Protein AF-A0A351XAY0-F1 (afdb_monomer)

Solvent-accessible surface area (backbone atoms only — not comparable to full-atom values): 14855 Å² total; per-residue (Å²): 118,69,68,66,52,52,53,51,51,50,52,51,49,51,51,51,53,50,52,59,66,63,57,61,72,66,90,37,68,59,52,72,71,58,42,61,61,43,54,63,46,12,47,53,52,44,68,69,49,87,36,31,21,39,41,41,39,38,44,51,99,91,46,38,39,39,38,36,35,32,34,34,53,47,58,48,100,83,74,44,76,39,56,43,100,86,71,42,68,30,79,33,29,34,44,36,39,38,33,39,69,90,35,54,33,40,39,38,38,22,15,69,16,50,44,98,94,47,76,46,42,28,34,39,33,32,36,30,42,87,86,69,48,80,39,77,61,44,72,43,86,34,45,28,67,59,48,63,68,30,66,78,33,36,77,69,62,30,67,61,59,72,40,47,66,64,65,70,54,51,69,89,39,45,41,51,93,77,62,92,87,33,46,42,41,60,93,59,32,42,38,37,38,32,27,71,41,68,67,49,46,55,50,44,26,70,75,68,75,42,83,46,94,63,68,80,46,63,34,34,40,38,33,31,43,76,61,14,63,29,34,39,40,34,27,22,77,40,78,46,86,93,85,41,70,46,83,36,72,37,36,36,41,39,42,45,73,71,35,73,91,80,83,63,68,47,61,72,41,78,83,58,109

Mean predicted aligned error: 9.13 Å

pLDDT: mean 88.16, std 12.48, range [37.38, 98.44]

Secondary structure (DSSP, 8-state):
-HHHHHHHHHHHHHHHHHHHHHS---TTB--HHHHHHHHHHHHHHHHT-SSEEEEEEEE-SS-EEEEEEEEE--B-TTSPBPB-TTS-BTT-EEEEEEEETTTEEEEEEEEEEEETTEEEEEEEEEEE-TTS-EEEEEEEE--HHHHHHSHHHHHHH-HHHHHHHHHH--GGGEE-TTSS--EEEETTEEEEEEEE-HHHHHHHHHHHSS--TTTT-SEEEEEEETTEEEEEEEEEEEEETTTEEEEEEEEEEEEEES-PPPPPPPTTSGGG-

Structure (mmCIF, N/CA/C/O backbone):
data_AF-A0A351XAY0-F1
#
_entry.id   AF-A0A351XAY0-F1
#
loop_
_atom_site.group_PDB
_atom_site.id
_atom_site.type_symbol
_atom_site.label_atom_id
_atom_site.label_alt_id
_atom_site.label_comp_id
_atom_site.label_asym_id
_atom_site.label_entity_id
_atom_site.label_seq_id
_atom_site.pdbx_PDB_ins_code
_atom_site.Cartn_x
_atom_site.Cartn_y
_atom_site.Cartn_z
_atom_site.occupancy
_atom_site.B_iso_or_equiv
_atom_site.auth_seq_id
_atom_site.auth_comp_id
_atom_site.auth_asym_id
_atom_site.auth_atom_id
_atom_site.pdbx_PDB_model_num
ATOM 1 N N . MET A 1 1 ? -63.811 -29.701 28.491 1.00 51.88 1 MET A N 1
ATOM 2 C CA . MET A 1 1 ? -62.883 -28.593 28.832 1.00 51.88 1 MET A CA 1
ATOM 3 C C . MET A 1 1 ? -61.404 -28.879 28.546 1.00 51.88 1 MET A C 1
ATOM 5 O O . MET A 1 1 ? -60.768 -28.005 27.977 1.00 51.88 1 MET A O 1
ATOM 9 N N . LYS A 1 2 ? -60.843 -30.064 28.853 1.00 55.25 2 LYS A N 1
ATOM 10 C CA . LYS A 1 2 ? -59.400 -30.352 28.651 1.00 55.25 2 LYS A CA 1
ATOM 11 C C . LYS A 1 2 ? -58.909 -30.292 27.188 1.00 55.25 2 LYS A C 1
ATOM 13 O O . LYS A 1 2 ? -57.830 -29.770 26.943 1.00 55.25 2 LYS A O 1
ATOM 18 N N . LYS A 1 3 ? -59.709 -30.743 26.209 1.00 53.72 3 LYS A N 1
ATOM 19 C CA . LYS A 1 3 ? -59.327 -30.759 24.776 1.00 53.72 3 LYS A CA 1
ATOM 20 C C . LYS A 1 3 ? -59.084 -29.361 24.184 1.00 53.72 3 LYS A C 1
ATOM 22 O O . LYS A 1 3 ? -58.084 -29.156 23.511 1.00 53.72 3 LYS A O 1
ATOM 27 N N . ASN A 1 4 ? -59.942 -28.387 24.500 1.00 61.50 4 ASN A N 1
ATOM 28 C CA . ASN A 1 4 ? -59.791 -27.010 24.006 1.00 61.50 4 ASN A CA 1
ATOM 29 C C . ASN A 1 4 ? -58.599 -26.285 24.641 1.00 61.50 4 ASN A C 1
ATOM 31 O O . ASN A 1 4 ? -58.026 -25.402 24.012 1.00 61.50 4 ASN A O 1
ATOM 35 N N . LEU A 1 5 ? -58.215 -26.658 25.867 1.00 65.44 5 LEU A N 1
ATOM 36 C CA . LEU A 1 5 ? -57.035 -26.101 26.527 1.00 65.44 5 LEU A CA 1
ATOM 37 C C . LEU A 1 5 ? -55.742 -26.614 25.875 1.00 65.44 5 LEU A C 1
ATOM 39 O O . LEU A 1 5 ? -54.833 -25.835 25.625 1.00 65.44 5 LEU A O 1
ATOM 43 N N . ILE A 1 6 ? -55.704 -27.908 25.538 1.00 73.19 6 ILE A N 1
ATOM 44 C CA . ILE A 1 6 ? -54.565 -28.549 24.863 1.00 73.19 6 ILE A CA 1
ATOM 45 C C . ILE A 1 6 ? -54.370 -27.971 23.456 1.00 73.19 6 ILE A C 1
ATOM 47 O O . ILE A 1 6 ? -53.252 -27.633 23.090 1.00 73.19 6 ILE A O 1
ATOM 51 N N . ILE A 1 7 ? -55.452 -27.777 22.693 1.00 72.38 7 ILE A N 1
ATOM 52 C CA . ILE A 1 7 ? -55.381 -27.174 21.351 1.00 72.38 7 ILE A CA 1
ATOM 53 C C . ILE A 1 7 ? -54.853 -25.734 21.423 1.00 72.38 7 ILE A C 1
ATOM 55 O O . ILE A 1 7 ? -53.991 -25.360 20.634 1.00 72.38 7 ILE A O 1
ATOM 59 N N . LYS A 1 8 ? -55.304 -24.939 22.403 1.00 73.12 8 LYS A N 1
ATOM 60 C CA . LYS A 1 8 ? -54.791 -23.576 22.612 1.00 73.12 8 LYS A CA 1
ATOM 61 C C . LYS A 1 8 ? -53.312 -23.561 23.002 1.00 73.12 8 LYS A C 1
ATOM 63 O O . LYS A 1 8 ? -52.586 -22.696 22.528 1.00 73.12 8 LYS A O 1
ATOM 68 N N . LEU A 1 9 ? -52.867 -24.519 23.819 1.00 72.94 9 LEU A N 1
ATOM 69 C CA . LEU A 1 9 ? -51.465 -24.641 24.219 1.00 72.94 9 LEU A CA 1
ATOM 70 C C . LEU A 1 9 ? -50.568 -25.022 23.031 1.00 72.94 9 LEU A C 1
ATOM 72 O O . LEU A 1 9 ? -49.497 -24.452 22.876 1.00 72.94 9 LEU A O 1
ATOM 76 N N . ILE A 1 10 ? -51.031 -25.933 22.167 1.00 76.44 10 ILE A N 1
ATOM 77 C CA . ILE A 1 10 ? -50.315 -26.341 20.949 1.00 76.44 10 ILE A CA 1
ATOM 78 C C . ILE A 1 10 ? -50.252 -25.185 19.947 1.00 76.44 10 ILE A C 1
ATOM 80 O O . ILE A 1 10 ? -49.183 -24.912 19.416 1.00 76.44 10 ILE A O 1
ATOM 84 N N . CYS A 1 11 ? -51.352 -24.455 19.735 1.00 72.88 11 CYS A N 1
ATOM 85 C CA . CYS A 1 11 ? -51.347 -23.258 18.891 1.00 72.88 11 CYS A CA 1
ATOM 86 C C . CYS A 1 11 ? -50.383 -22.189 19.418 1.00 72.88 11 CYS A C 1
ATOM 88 O O . CYS A 1 11 ? -49.648 -21.606 18.630 1.00 72.88 11 CYS A O 1
ATOM 90 N N . LEU A 1 12 ? -50.342 -21.963 20.736 1.00 76.31 12 LEU A N 1
ATOM 91 C CA . LEU A 1 12 ? -49.409 -21.017 21.345 1.00 76.31 12 LEU A CA 1
ATOM 92 C C . LEU A 1 12 ? -47.952 -21.469 21.164 1.00 76.31 12 LEU A C 1
ATOM 94 O O . LEU A 1 12 ? -47.107 -20.652 20.816 1.00 76.31 12 LEU A O 1
ATOM 98 N N . LEU A 1 13 ? -47.670 -22.767 21.330 1.00 75.62 13 LEU A N 1
ATOM 99 C CA . LEU A 1 13 ? -46.338 -23.334 21.111 1.00 75.62 13 LEU A CA 1
ATOM 100 C C . LEU A 1 13 ? -45.911 -23.209 19.642 1.00 75.62 13 LEU A C 1
ATOM 102 O O . LEU A 1 13 ? -44.791 -22.801 19.370 1.00 75.62 13 LEU A O 1
ATOM 106 N N . CYS A 1 14 ? -46.816 -23.481 18.696 1.00 71.25 14 CYS A N 1
ATOM 107 C CA . CYS A 1 14 ? -46.566 -23.283 17.270 1.00 71.25 14 CYS A CA 1
ATOM 108 C C . CYS A 1 14 ? -46.321 -21.809 16.937 1.00 71.25 14 CYS A C 1
ATOM 110 O O . CYS A 1 14 ? -45.389 -21.530 16.195 1.00 71.25 14 CYS A O 1
ATOM 112 N N . CYS A 1 15 ? -47.084 -20.876 17.518 1.00 66.00 15 CYS A N 1
ATOM 113 C CA . CYS A 1 15 ? -46.859 -19.441 17.340 1.00 66.00 15 CYS A CA 1
ATOM 114 C C . CYS A 1 15 ? -45.491 -19.005 17.887 1.00 66.00 15 CYS A C 1
ATOM 116 O O . CYS A 1 15 ? -44.771 -18.282 17.204 1.00 66.00 15 CYS A O 1
ATOM 118 N N . VAL A 1 16 ? -45.091 -19.485 19.069 1.00 65.00 16 VAL A N 1
ATOM 119 C CA . VAL A 1 16 ? -43.767 -19.206 19.649 1.00 65.00 16 VAL A CA 1
ATOM 120 C C . VAL A 1 16 ? -42.653 -19.830 18.806 1.00 65.00 16 VAL A C 1
ATOM 122 O O . VAL A 1 16 ? -41.674 -19.152 18.520 1.00 65.00 16 VAL A O 1
ATOM 125 N N . CYS A 1 17 ? -42.814 -21.064 18.319 1.00 59.59 17 CYS A N 1
ATOM 126 C CA . CYS A 1 17 ? -41.858 -21.690 17.405 1.00 59.59 17 CYS A CA 1
ATOM 127 C C . CYS A 1 17 ? -41.762 -20.948 16.064 1.00 59.59 17 CYS A C 1
ATOM 129 O O . CYS A 1 17 ? -40.660 -20.813 15.548 1.00 59.59 17 CYS A O 1
ATOM 131 N N . THR A 1 18 ? -42.868 -20.412 15.530 1.00 58.12 18 THR A N 1
ATOM 132 C CA . THR A 1 18 ? -42.834 -19.585 14.314 1.00 58.12 18 THR A CA 1
ATOM 133 C C . THR A 1 18 ? -42.210 -18.213 14.545 1.00 58.12 18 THR A C 1
ATOM 135 O O . THR A 1 18 ? -41.520 -17.715 13.667 1.00 58.12 18 THR A O 1
ATOM 138 N N . VAL A 1 19 ? -42.397 -17.602 15.720 1.00 59.44 19 VAL A N 1
ATOM 139 C CA . VAL A 1 19 ? -41.742 -16.331 16.077 1.00 59.44 19 VAL A CA 1
ATOM 140 C C . VAL A 1 19 ? -40.248 -16.549 16.330 1.00 59.44 19 VAL A C 1
ATOM 142 O O . VAL A 1 19 ? -39.442 -15.737 15.897 1.00 59.44 19 VAL A O 1
ATOM 145 N N . LEU A 1 20 ? -39.857 -17.679 16.927 1.00 53.78 20 LEU A N 1
ATOM 146 C CA . LEU A 1 20 ? -38.453 -18.077 17.081 1.00 53.78 20 LEU A CA 1
ATOM 147 C C . LEU A 1 20 ? -37.801 -18.483 15.749 1.00 53.78 20 LEU A C 1
ATOM 149 O O . LEU A 1 20 ? -36.601 -18.297 15.597 1.00 53.78 20 LEU A O 1
ATOM 153 N N . SER A 1 21 ? -38.563 -18.987 14.770 1.00 50.97 21 SER A N 1
ATOM 154 C CA . SER A 1 21 ? -38.056 -19.250 13.412 1.00 50.97 21 SER A CA 1
ATOM 155 C C . SER A 1 21 ? -38.081 -18.021 12.493 1.00 50.97 21 SER A C 1
ATOM 157 O O . SER A 1 21 ? -37.449 -18.040 11.443 1.00 50.97 21 SER A O 1
ATOM 159 N N . LEU A 1 22 ? -38.838 -16.976 12.855 1.00 46.25 22 LEU A N 1
ATOM 160 C CA . LEU A 1 22 ? -38.894 -15.678 12.163 1.00 46.25 22 LEU A CA 1
ATOM 161 C C . LEU A 1 22 ? -38.015 -14.609 12.827 1.00 46.25 22 LEU A C 1
ATOM 163 O O . LEU A 1 22 ? -37.779 -13.565 12.224 1.00 46.25 22 LEU A O 1
ATOM 167 N N . GLY A 1 23 ? -37.455 -14.888 14.008 1.00 41.31 23 GLY A N 1
ATOM 168 C CA . GLY A 1 23 ? -36.202 -14.300 14.475 1.00 41.31 23 GLY A CA 1
ATOM 169 C C . GLY A 1 23 ? -35.061 -14.851 13.632 1.00 41.31 23 GLY A C 1
ATOM 170 O O . GLY A 1 23 ? -34.232 -15.610 14.124 1.00 41.31 23 GLY A O 1
ATOM 171 N N . GLY A 1 24 ? -35.096 -14.549 12.333 1.00 37.38 24 GLY A N 1
ATOM 172 C CA . GLY A 1 24 ? -34.067 -14.931 11.390 1.00 37.38 24 GLY A CA 1
ATOM 173 C C . GLY A 1 24 ? -32.726 -14.535 11.975 1.00 37.38 24 GLY A C 1
ATOM 174 O O . GLY A 1 24 ? -32.487 -13.359 12.250 1.00 37.38 24 GLY A O 1
ATOM 175 N N . CYS A 1 25 ? -31.891 -15.548 12.202 1.00 42.84 25 CYS A N 1
ATOM 176 C CA . CYS A 1 25 ? -30.466 -15.403 12.401 1.00 42.84 25 CYS A CA 1
ATOM 177 C C . CYS A 1 25 ? -29.986 -14.275 11.494 1.00 42.84 25 CYS A C 1
ATOM 179 O O . CYS A 1 25 ? -30.224 -14.324 10.284 1.00 42.84 25 CYS A O 1
ATOM 181 N N . SER A 1 26 ? -29.370 -13.252 12.081 1.00 44.03 26 SER A N 1
ATOM 182 C CA . SER A 1 26 ? -28.649 -12.258 11.308 1.00 44.03 26 SER A CA 1
ATOM 183 C C . SER A 1 26 ? -27.630 -13.011 10.452 1.00 44.03 26 SER A C 1
ATOM 185 O O . SER A 1 26 ? -26.575 -13.415 10.921 1.00 44.03 26 SER A O 1
ATOM 187 N N . LEU A 1 27 ? -27.966 -13.249 9.184 1.00 46.72 27 LEU A N 1
ATOM 188 C CA . LEU A 1 27 ? -27.075 -13.853 8.191 1.00 46.72 27 LEU A CA 1
ATOM 189 C C . LEU A 1 27 ? -25.867 -12.945 7.893 1.00 46.72 27 LEU A C 1
ATOM 191 O O . LEU A 1 27 ? -24.980 -13.342 7.144 1.00 46.72 27 LEU A O 1
ATOM 195 N N . ASN A 1 28 ? -25.834 -11.753 8.501 1.00 54.00 28 ASN A N 1
ATOM 196 C CA . ASN A 1 28 ? -24.820 -10.725 8.323 1.00 54.00 28 ASN A CA 1
ATOM 197 C C . ASN A 1 28 ? -24.024 -10.417 9.605 1.00 54.00 28 ASN A C 1
ATOM 199 O O . ASN A 1 28 ? -23.076 -9.640 9.518 1.00 54.00 28 ASN A O 1
ATOM 203 N N . SER A 1 29 ? -24.377 -10.980 10.773 1.00 63.78 29 SER A N 1
ATOM 204 C CA . SER A 1 29 ? -23.606 -10.757 12.003 1.00 63.78 29 SER A CA 1
ATOM 205 C C . SER A 1 29 ? -22.346 -11.608 11.960 1.00 63.78 29 SER A C 1
ATOM 207 O O . SER A 1 29 ? -22.425 -12.835 12.021 1.00 63.78 29 SER A O 1
ATOM 209 N N . TYR A 1 30 ? -21.201 -10.950 11.843 1.00 78.44 30 TYR A N 1
ATOM 210 C CA . TYR A 1 30 ? -19.891 -11.563 12.009 1.00 78.44 30 TYR A CA 1
ATOM 211 C C . TYR A 1 30 ? -19.445 -11.356 13.458 1.00 78.44 30 TYR A C 1
ATOM 213 O O . TYR A 1 30 ? -19.745 -10.321 14.055 1.00 78.44 30 TYR A O 1
ATOM 221 N N . SER A 1 31 ? -18.808 -12.360 14.052 1.00 87.44 31 SER A N 1
ATOM 222 C CA . SER A 1 31 ? -18.393 -12.323 15.457 1.00 87.44 31 SER A CA 1
ATOM 223 C C . SER A 1 31 ? -16.934 -11.889 15.634 1.00 87.44 31 SER A C 1
ATOM 225 O O . SER A 1 31 ? -16.095 -12.071 14.750 1.00 87.44 31 SER A O 1
ATOM 227 N N . ILE A 1 32 ? -16.604 -11.381 16.826 1.00 89.69 32 ILE A N 1
ATOM 228 C CA . ILE A 1 32 ? -15.222 -11.039 17.203 1.00 89.69 32 ILE A CA 1
ATOM 229 C C . ILE A 1 32 ? -14.313 -12.281 17.163 1.00 89.69 32 ILE A C 1
ATOM 231 O O . ILE A 1 32 ? -13.167 -12.184 16.733 1.00 89.69 32 ILE A O 1
ATOM 235 N N . ASP A 1 33 ? -14.811 -13.462 17.539 1.00 90.69 33 ASP A N 1
ATOM 236 C CA . ASP A 1 33 ? -14.030 -14.709 17.496 1.00 90.69 33 ASP A CA 1
ATOM 237 C C . ASP A 1 33 ? -13.701 -15.148 16.058 1.00 90.69 33 ASP A C 1
ATOM 239 O O . ASP A 1 33 ? -12.590 -15.609 15.770 1.00 90.69 33 ASP A O 1
ATOM 243 N N . GLU A 1 34 ? -14.637 -14.964 15.122 1.00 92.06 34 GLU A N 1
ATOM 244 C CA . GLU A 1 34 ? -14.359 -15.171 13.699 1.00 92.06 34 GLU A CA 1
ATOM 245 C C . GLU A 1 34 ? -13.346 -14.142 13.178 1.00 92.06 34 GLU A C 1
ATOM 247 O O . GLU A 1 34 ? -12.462 -14.496 12.392 1.00 92.06 34 GLU A O 1
ATOM 252 N N . LEU A 1 35 ? -13.415 -12.887 13.638 1.00 93.62 35 LEU A N 1
ATOM 253 C CA . LEU A 1 35 ? -12.432 -11.860 13.292 1.00 93.62 35 LEU A CA 1
ATOM 254 C C . LEU A 1 35 ? -11.038 -12.198 13.830 1.00 93.62 35 LEU A C 1
ATOM 256 O O . LEU A 1 35 ? -10.080 -12.105 13.072 1.00 93.62 35 LEU A O 1
ATOM 260 N N . LYS A 1 36 ? -10.911 -12.690 15.069 1.00 95.69 36 LYS A N 1
ATOM 261 C CA . LYS A 1 36 ? -9.635 -13.169 15.643 1.00 95.69 36 LYS A CA 1
ATOM 262 C C . LYS A 1 36 ? -8.962 -14.238 14.787 1.00 95.69 36 LYS A C 1
ATOM 264 O O . LYS A 1 36 ? -7.739 -14.302 14.722 1.00 95.69 36 LYS A O 1
ATOM 269 N N . THR A 1 37 ? -9.758 -15.069 14.118 1.00 95.06 37 THR A N 1
ATOM 270 C CA . THR A 1 37 ? -9.248 -16.107 13.215 1.00 95.06 37 THR A CA 1
ATOM 271 C C . THR A 1 37 ? -8.914 -15.559 11.826 1.00 95.06 37 THR A C 1
ATOM 273 O O . THR A 1 37 ? -7.936 -15.992 11.216 1.00 95.06 37 THR A O 1
ATOM 276 N N . LEU A 1 38 ? -9.738 -14.648 11.301 1.00 95.81 38 LEU A N 1
ATOM 277 C CA . LEU A 1 38 ? -9.578 -14.086 9.959 1.00 95.81 38 LEU A CA 1
ATOM 278 C C . LEU A 1 38 ? -8.454 -13.054 9.889 1.00 95.81 38 LEU A C 1
ATOM 280 O O . LEU A 1 38 ? -7.699 -13.075 8.929 1.00 95.81 38 LEU A O 1
ATOM 284 N N . TYR A 1 39 ? -8.342 -12.177 10.883 1.00 97.38 39 TYR A N 1
ATOM 285 C CA . TYR A 1 39 ? -7.440 -11.028 10.881 1.00 97.38 39 TYR A CA 1
ATOM 286 C C . TYR A 1 39 ? -5.987 -11.396 10.539 1.00 97.38 39 TYR A C 1
ATOM 288 O O . TYR A 1 39 ? -5.510 -10.931 9.507 1.00 97.38 39 TYR A O 1
ATOM 296 N N . PRO A 1 40 ? -5.296 -12.287 11.281 1.00 97.75 40 PRO A N 1
ATOM 297 C CA . PRO A 1 40 ? -3.915 -12.648 10.947 1.00 97.75 40 PRO A CA 1
ATOM 298 C C . PRO A 1 40 ? -3.799 -13.314 9.569 1.00 97.75 40 PRO A C 1
ATOM 300 O O . PRO A 1 40 ? -2.872 -13.027 8.818 1.00 97.75 40 PRO A O 1
ATOM 303 N N . LYS A 1 41 ? -4.776 -14.151 9.193 1.00 97.44 41 LYS A N 1
ATOM 304 C CA . LYS A 1 41 ? -4.801 -14.805 7.875 1.00 97.44 41 LYS A CA 1
ATOM 305 C C . LYS A 1 41 ? -4.992 -13.810 6.739 1.00 97.44 41 LYS A C 1
ATOM 307 O O . LYS A 1 41 ? -4.467 -14.030 5.658 1.00 97.44 41 LYS A O 1
ATOM 312 N N . ALA A 1 42 ? -5.753 -12.741 6.964 1.00 97.69 42 ALA A N 1
ATOM 313 C CA . ALA A 1 42 ? -5.974 -11.711 5.965 1.00 97.69 42 ALA A CA 1
ATOM 314 C C . ALA A 1 42 ? -4.663 -11.000 5.622 1.00 97.69 42 ALA A C 1
ATOM 316 O O . ALA A 1 42 ? -4.377 -10.829 4.441 1.00 97.69 42 ALA A O 1
ATOM 317 N N . PHE A 1 43 ? -3.842 -10.670 6.625 1.00 98.06 43 PHE A N 1
ATOM 318 C CA . PHE A 1 43 ? -2.509 -10.106 6.402 1.00 98.06 43 PHE A CA 1
ATOM 319 C C . PHE A 1 43 ? -1.549 -11.122 5.783 1.00 98.06 43 PHE A C 1
ATOM 321 O O . PHE A 1 43 ? -0.917 -10.801 4.784 1.00 98.06 43 PHE A O 1
ATOM 328 N N . GLU A 1 44 ? -1.512 -12.364 6.273 1.00 97.75 44 GLU A N 1
ATOM 329 C CA . GLU A 1 44 ? -0.705 -13.435 5.665 1.00 97.75 44 GLU A CA 1
ATOM 330 C C . GLU A 1 44 ? -1.033 -13.610 4.171 1.00 97.75 44 GLU A C 1
ATOM 332 O O 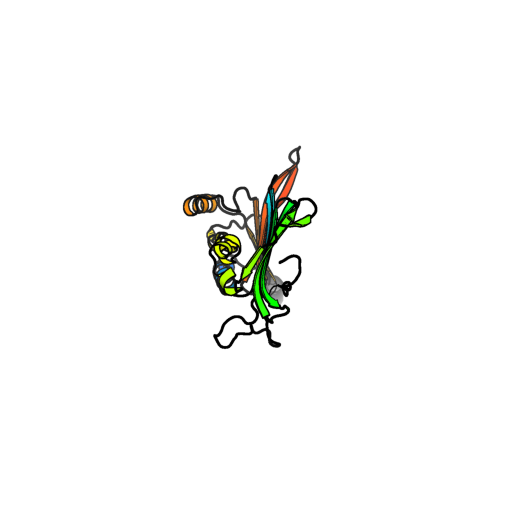. GLU A 1 44 ? -0.147 -13.586 3.317 1.00 97.75 44 GLU A O 1
ATOM 337 N N . ASN A 1 45 ? -2.319 -13.724 3.830 1.00 97.12 45 ASN A N 1
ATOM 338 C CA . ASN A 1 45 ? -2.767 -13.859 2.447 1.00 97.12 45 ASN A CA 1
ATOM 339 C C . ASN A 1 45 ? -2.429 -12.624 1.611 1.00 97.12 45 ASN A C 1
ATOM 341 O O . ASN A 1 45 ? -2.083 -12.774 0.446 1.00 97.12 45 ASN A O 1
ATOM 345 N N . SER A 1 46 ? -2.536 -11.419 2.176 1.00 97.44 46 SER A N 1
ATOM 346 C CA . SER A 1 46 ? -2.151 -10.175 1.507 1.00 97.44 46 SER A CA 1
ATOM 347 C C . SER A 1 46 ? -0.659 -10.112 1.200 1.00 97.44 46 SER A C 1
ATOM 349 O O . SER A 1 46 ? -0.291 -9.707 0.102 1.00 97.44 46 SER A O 1
ATOM 351 N N . LEU A 1 47 ? 0.188 -10.500 2.154 1.00 96.31 47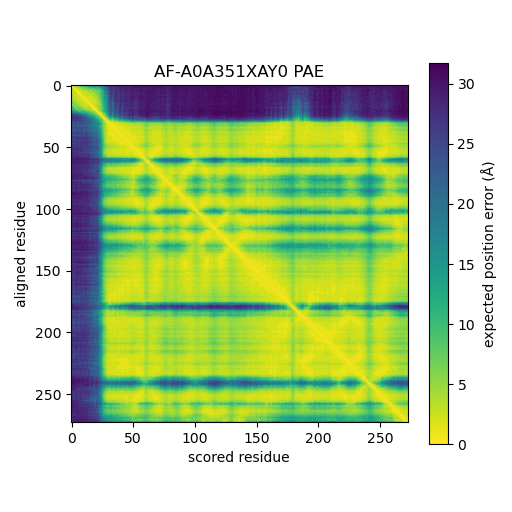 LEU A N 1
ATOM 352 C CA . LEU A 1 47 ? 1.647 -10.432 2.038 1.00 96.31 47 LEU A CA 1
ATOM 353 C C . LEU A 1 47 ? 2.226 -11.534 1.140 1.00 96.31 47 LEU A C 1
ATOM 355 O O . LEU A 1 47 ? 3.314 -11.370 0.595 1.00 96.31 47 LEU A O 1
ATOM 359 N N . ASN A 1 48 ? 1.483 -12.623 0.933 1.00 94.50 48 ASN A N 1
ATOM 360 C CA . ASN A 1 48 ? 1.829 -13.672 -0.027 1.00 94.50 48 ASN A CA 1
ATOM 361 C C . ASN A 1 48 ? 1.565 -13.278 -1.495 1.00 94.50 48 ASN A C 1
ATOM 363 O O . ASN A 1 48 ? 1.962 -14.014 -2.399 1.00 94.50 48 ASN A O 1
ATOM 367 N N . GLU A 1 49 ? 0.894 -12.152 -1.759 1.00 92.25 49 GLU A N 1
ATOM 368 C CA . GLU A 1 49 ? 0.622 -11.695 -3.124 1.00 92.25 49 GLU A CA 1
ATOM 369 C C . GLU A 1 49 ? 1.808 -10.923 -3.710 1.00 92.25 49 GLU A C 1
ATOM 371 O O . GLU A 1 49 ? 2.222 -9.881 -3.203 1.00 92.25 49 GLU A O 1
ATOM 376 N N . GLU A 1 50 ? 2.315 -11.397 -4.847 1.00 90.56 50 GLU A N 1
ATOM 377 C CA . GLU A 1 50 ? 3.407 -10.736 -5.571 1.00 90.56 50 GLU A CA 1
ATOM 378 C C . GLU A 1 50 ? 2.930 -9.518 -6.384 1.00 90.56 50 GLU A C 1
ATOM 380 O O . GLU A 1 50 ? 3.726 -8.628 -6.684 1.00 90.56 50 GLU A O 1
ATOM 385 N N . LEU A 1 51 ? 1.641 -9.478 -6.752 1.00 94.00 51 LEU A N 1
ATOM 386 C CA . LEU A 1 51 ? 1.039 -8.427 -7.576 1.00 94.00 51 LEU A CA 1
ATOM 387 C C . LEU A 1 51 ? 0.007 -7.638 -6.779 1.00 94.00 51 LEU A C 1
ATOM 389 O O . LEU A 1 51 ? -1.042 -8.158 -6.391 1.00 94.00 51 LEU A O 1
ATOM 393 N N . TYR A 1 52 ? 0.262 -6.350 -6.603 1.00 95.50 52 TYR A N 1
ATOM 394 C CA . TYR A 1 52 ? -0.599 -5.480 -5.820 1.00 95.50 52 TYR A CA 1
ATOM 395 C C . TYR A 1 52 ? -0.595 -4.060 -6.357 1.00 95.50 52 TYR A C 1
ATOM 397 O O . TYR A 1 52 ? 0.377 -3.581 -6.933 1.00 95.50 52 TYR A O 1
ATOM 405 N N . TYR A 1 53 ? -1.688 -3.365 -6.099 1.00 97.19 53 TYR A N 1
ATOM 406 C CA . TYR A 1 53 ? -1.759 -1.921 -6.126 1.00 97.19 53 TYR A CA 1
ATOM 407 C C . TYR A 1 53 ? -2.221 -1.453 -4.760 1.00 97.19 53 TYR A C 1
ATOM 409 O O . TYR A 1 53 ? -3.236 -1.939 -4.263 1.00 97.19 53 TYR A O 1
ATOM 417 N N . TRP A 1 54 ? -1.523 -0.486 -4.181 1.00 97.94 54 TRP A N 1
ATOM 418 C CA . TRP A 1 54 ? -2.016 0.218 -3.011 1.00 97.94 54 TRP A CA 1
ATOM 419 C C . TRP A 1 54 ? -2.019 1.721 -3.236 1.00 97.94 54 TRP A C 1
ATOM 421 O O . TRP A 1 54 ? -1.276 2.269 -4.056 1.00 97.94 54 TRP A O 1
ATOM 431 N N . LYS A 1 55 ? -2.890 2.382 -2.482 1.00 97.56 55 LYS A N 1
ATOM 432 C CA . LYS A 1 55 ? -3.033 3.826 -2.462 1.00 97.56 55 LYS A CA 1
ATOM 433 C C . LYS A 1 55 ? -3.214 4.310 -1.039 1.00 97.56 55 LYS A C 1
ATOM 435 O O . LYS A 1 55 ? -4.161 3.912 -0.368 1.00 97.56 55 LYS A O 1
ATOM 440 N N . GLU A 1 56 ? -2.337 5.206 -0.625 1.00 97.50 56 GLU A N 1
ATOM 441 C CA . GLU A 1 56 ? -2.364 5.860 0.669 1.00 97.50 56 GLU A CA 1
ATOM 442 C C . GLU A 1 56 ? -2.745 7.335 0.511 1.00 97.50 56 GLU A C 1
ATOM 444 O O . GLU A 1 56 ? -2.296 8.030 -0.403 1.00 97.50 56 GLU A O 1
ATOM 449 N N . THR A 1 57 ? -3.585 7.822 1.415 1.00 96.31 57 THR A N 1
ATOM 450 C CA . THR A 1 57 ? -3.918 9.235 1.574 1.00 96.31 57 THR A CA 1
ATOM 451 C C . THR A 1 57 ? -3.743 9.621 3.035 1.00 96.31 57 THR A C 1
ATOM 453 O O . THR A 1 57 ? -4.361 9.017 3.910 1.00 96.31 57 THR A O 1
ATOM 456 N N . VAL A 1 58 ? -2.940 10.648 3.299 1.00 94.25 58 VAL A N 1
ATOM 457 C CA . VAL A 1 58 ? -2.765 11.230 4.634 1.00 94.25 58 VAL A CA 1
ATOM 458 C C . VAL A 1 58 ? -3.309 12.649 4.611 1.00 94.25 58 VAL A C 1
ATOM 460 O O . VAL A 1 58 ? -2.923 13.445 3.760 1.00 94.25 58 VAL A O 1
ATOM 463 N N . ASN A 1 59 ? -4.195 12.969 5.551 1.00 87.38 59 ASN A N 1
ATOM 464 C CA . ASN A 1 59 ? -4.859 14.264 5.677 1.00 87.38 59 ASN A CA 1
ATOM 465 C C . ASN A 1 59 ? -4.616 14.852 7.077 1.00 87.38 59 ASN A C 1
ATOM 467 O O . ASN A 1 59 ? -5.529 14.956 7.902 1.00 87.38 59 ASN A O 1
ATOM 471 N N . ALA A 1 60 ? -3.377 15.255 7.351 1.00 74.94 60 ALA A N 1
ATOM 472 C CA . ALA A 1 60 ? -3.039 16.028 8.541 1.00 74.94 60 ALA A CA 1
ATOM 473 C C . ALA A 1 60 ? -3.327 17.527 8.320 1.00 74.94 60 ALA A C 1
ATOM 475 O O . ALA A 1 60 ? -3.512 17.994 7.197 1.00 74.94 60 ALA A O 1
ATOM 476 N N . SER A 1 61 ? -3.430 18.298 9.405 1.00 65.88 61 SER A N 1
ATOM 477 C CA . SER A 1 61 ? -3.875 19.703 9.366 1.00 65.88 61 SER A CA 1
ATOM 478 C C . SER A 1 61 ? -3.013 20.618 8.484 1.00 65.88 61 SER A C 1
ATOM 480 O O . SER A 1 61 ? -3.539 21.535 7.862 1.00 65.88 61 SER A O 1
ATOM 482 N N . ASP A 1 62 ? -1.710 20.366 8.414 1.00 71.88 62 ASP A N 1
ATOM 483 C CA . ASP A 1 62 ? -0.700 21.133 7.676 1.00 71.88 62 ASP A CA 1
ATOM 484 C C . ASP A 1 62 ? 0.021 20.304 6.596 1.00 71.88 62 ASP A C 1
ATOM 486 O O . ASP A 1 62 ? 0.882 20.816 5.874 1.00 71.88 62 ASP A O 1
ATOM 490 N N . TYR A 1 63 ? -0.345 19.028 6.466 1.00 76.88 63 TYR A N 1
ATOM 491 C CA . TYR A 1 63 ? 0.302 18.076 5.579 1.00 76.88 63 TYR A CA 1
ATOM 492 C C . TYR A 1 63 ? -0.724 17.136 4.953 1.00 76.88 63 TYR A C 1
ATOM 494 O O . TYR A 1 63 ? -1.402 16.367 5.633 1.00 76.88 63 TYR A O 1
ATOM 502 N N . THR A 1 64 ? -0.799 17.183 3.629 1.00 85.88 64 THR A N 1
ATOM 503 C CA . THR A 1 64 ? -1.536 16.212 2.826 1.00 85.88 64 THR A CA 1
ATOM 504 C C . THR A 1 64 ? -0.554 15.451 1.962 1.00 85.88 64 THR A C 1
ATOM 506 O O . THR A 1 64 ? 0.300 16.059 1.309 1.00 85.88 64 THR A O 1
ATOM 509 N N . SER A 1 65 ? -0.659 14.131 1.953 1.00 91.06 65 SER A N 1
ATOM 510 C CA . SER A 1 65 ? 0.103 13.309 1.027 1.00 91.06 65 SER A CA 1
ATOM 511 C C . SER A 1 65 ? -0.773 12.277 0.356 1.00 91.06 65 SER A C 1
ATOM 513 O O . SER A 1 65 ? -1.788 11.821 0.887 1.00 91.06 65 SER A O 1
ATOM 515 N N . TRP A 1 66 ? -0.359 11.941 -0.852 1.00 92.25 66 TRP A N 1
ATOM 516 C CA . TRP A 1 66 ? -0.983 10.953 -1.693 1.00 92.25 66 TRP A CA 1
ATOM 517 C C . TRP A 1 66 ? 0.105 10.079 -2.281 1.00 92.25 66 TRP A C 1
ATOM 519 O O . TRP A 1 66 ? 1.007 10.581 -2.946 1.00 92.25 66 TRP A O 1
ATOM 529 N N . ARG A 1 67 ? 0.037 8.775 -2.038 1.00 95.44 67 ARG A N 1
ATOM 530 C CA . ARG A 1 67 ? 1.032 7.834 -2.548 1.00 95.44 67 ARG A CA 1
ATOM 531 C C . ARG A 1 67 ? 0.343 6.642 -3.173 1.00 95.44 67 ARG A C 1
ATOM 533 O O . ARG A 1 67 ? -0.649 6.149 -2.643 1.00 95.44 67 ARG A O 1
ATOM 540 N N . THR A 1 68 ? 0.864 6.170 -4.292 1.00 96.62 68 THR A N 1
ATOM 541 C CA . THR A 1 68 ? 0.416 4.933 -4.924 1.00 96.62 68 THR A CA 1
ATOM 542 C C . THR A 1 68 ? 1.609 4.108 -5.340 1.00 96.62 68 THR A C 1
ATOM 544 O O . THR A 1 68 ? 2.577 4.659 -5.865 1.00 96.62 68 THR A O 1
ATOM 547 N N . CYS A 1 69 ? 1.499 2.794 -5.205 1.00 97.56 69 CYS A N 1
ATOM 548 C CA . CYS A 1 69 ? 2.417 1.864 -5.837 1.00 97.56 69 CYS A CA 1
ATOM 549 C C . CYS A 1 69 ? 1.635 0.749 -6.513 1.00 97.56 69 CYS A C 1
ATOM 551 O O . CYS A 1 69 ? 0.637 0.267 -5.981 1.00 97.56 69 CYS A O 1
ATOM 553 N N . ASN A 1 70 ? 2.109 0.344 -7.681 1.00 97.44 70 ASN A N 1
ATOM 554 C CA . ASN A 1 70 ? 1.586 -0.751 -8.466 1.00 97.44 70 ASN A CA 1
ATOM 555 C C . ASN A 1 70 ? 2.727 -1.691 -8.846 1.00 97.44 70 ASN A C 1
ATOM 557 O O . ASN A 1 70 ? 3.655 -1.268 -9.533 1.00 97.44 70 ASN A O 1
ATOM 561 N N . VAL A 1 71 ? 2.631 -2.952 -8.447 1.00 96.44 71 VAL A N 1
ATOM 562 C CA . VAL A 1 71 ? 3.458 -4.049 -8.944 1.00 96.44 71 VAL A CA 1
ATOM 563 C C . VAL A 1 71 ? 2.592 -4.896 -9.862 1.00 96.44 71 VAL A C 1
ATOM 565 O O . VAL A 1 71 ? 1.635 -5.544 -9.437 1.00 96.44 71 VAL A O 1
ATOM 568 N N . PHE A 1 72 ? 2.931 -4.862 -11.142 1.00 94.75 72 PHE A N 1
ATOM 569 C CA . PHE A 1 72 ? 2.164 -5.468 -12.216 1.00 94.75 72 PHE A CA 1
ATOM 570 C C . PHE A 1 72 ? 2.999 -6.528 -12.935 1.00 94.75 72 PHE A C 1
ATOM 572 O O . PHE A 1 72 ? 4.198 -6.355 -13.130 1.00 94.75 72 PHE A O 1
ATOM 579 N N . ALA A 1 73 ? 2.350 -7.593 -13.389 1.00 93.00 73 ALA A N 1
ATOM 580 C CA . ALA A 1 73 ? 2.892 -8.540 -14.355 1.00 93.00 73 ALA A CA 1
ATOM 581 C C . ALA A 1 73 ? 1.760 -9.024 -15.266 1.00 93.00 73 ALA A C 1
ATOM 583 O O . ALA A 1 73 ? 0.576 -8.859 -14.948 1.00 93.00 73 ALA A O 1
ATOM 584 N N . GLU A 1 74 ? 2.111 -9.613 -16.406 1.00 86.94 74 GLU A N 1
ATOM 585 C CA . GLU A 1 74 ? 1.101 -10.153 -17.307 1.00 86.94 74 GLU A CA 1
ATOM 586 C C . GLU A 1 74 ? 0.379 -11.362 -16.699 1.00 86.94 74 GLU A C 1
ATOM 588 O O . GLU A 1 74 ? 0.965 -12.219 -16.035 1.00 86.94 74 GLU A O 1
ATOM 593 N N . ILE A 1 75 ? -0.922 -11.430 -16.973 1.00 87.31 75 ILE A N 1
ATOM 594 C CA . ILE A 1 75 ? -1.781 -12.559 -16.627 1.00 87.31 75 ILE A CA 1
ATOM 595 C C . ILE A 1 75 ? -2.330 -13.183 -17.905 1.00 87.31 75 ILE A C 1
ATOM 597 O O . ILE A 1 75 ? -2.609 -12.491 -18.891 1.00 87.31 75 ILE A O 1
ATOM 601 N N . ASP A 1 76 ? -2.484 -14.499 -17.897 1.00 86.69 76 ASP A N 1
ATOM 602 C CA . ASP A 1 76 ? -3.016 -15.231 -19.032 1.00 86.69 76 ASP A CA 1
ATOM 603 C C . ASP A 1 76 ? -4.553 -15.112 -19.124 1.00 86.69 76 ASP A C 1
ATOM 605 O O . ASP A 1 76 ? -5.230 -14.442 -18.339 1.00 86.69 76 ASP A O 1
ATOM 609 N N . LYS A 1 77 ? -5.148 -15.793 -20.108 1.00 86.25 77 LYS A N 1
ATOM 610 C CA . LYS A 1 77 ? -6.609 -15.788 -20.310 1.00 86.25 77 LYS A CA 1
ATOM 611 C C . LYS A 1 77 ? -7.391 -16.505 -19.201 1.00 86.25 77 LYS A C 1
ATOM 613 O O . LYS A 1 77 ? -8.620 -16.449 -19.213 1.00 86.25 77 LYS A O 1
ATOM 618 N N . LYS A 1 78 ? -6.709 -17.211 -18.302 1.00 87.62 78 LYS A N 1
ATOM 619 C CA . LYS A 1 78 ? -7.272 -17.909 -17.145 1.00 87.62 78 LYS A CA 1
ATOM 620 C C . LYS A 1 78 ? -7.036 -17.147 -15.838 1.00 87.62 78 LYS A C 1
ATOM 622 O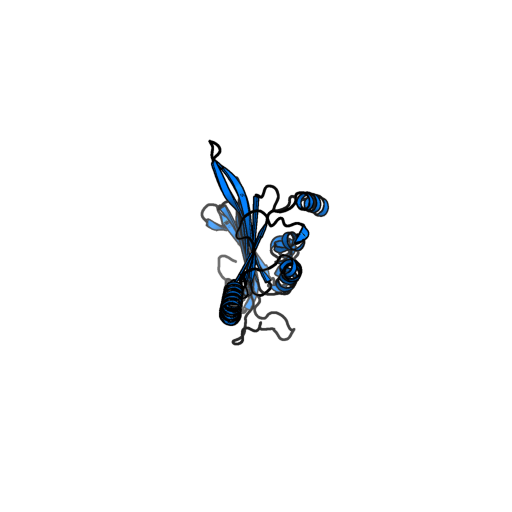 O . LYS A 1 78 ? -7.421 -17.667 -14.797 1.00 87.62 78 LYS A O 1
ATOM 627 N N . TYR A 1 79 ? -6.502 -15.923 -15.901 1.00 79.06 79 TYR A N 1
ATOM 628 C CA . TYR A 1 79 ? -6.135 -15.108 -14.739 1.00 79.06 79 TYR A CA 1
ATOM 629 C C . TYR A 1 79 ? -4.988 -15.708 -13.913 1.00 79.06 79 TYR A C 1
ATOM 631 O O . TYR A 1 79 ? -4.884 -15.447 -12.717 1.00 79.06 79 TYR A O 1
ATOM 639 N N . GLU A 1 80 ? -4.120 -16.498 -14.544 1.00 86.19 80 GLU A N 1
ATOM 640 C CA . GLU A 1 80 ? -2.893 -16.998 -13.931 1.00 86.19 80 GLU A CA 1
ATOM 641 C C . GLU A 1 80 ? -1.724 -16.076 -14.289 1.00 86.19 80 GLU A C 1
ATOM 643 O O . GLU A 1 80 ? -1.604 -15.605 -15.422 1.00 86.19 80 GLU A O 1
ATOM 648 N N . VAL A 1 81 ? -0.858 -15.809 -13.312 1.00 87.62 81 VAL A N 1
ATOM 649 C CA . VAL A 1 81 ? 0.337 -14.984 -13.503 1.00 87.62 81 VAL A CA 1
ATOM 650 C C . VAL A 1 81 ? 1.306 -15.691 -14.445 1.00 87.62 81 VAL A C 1
ATOM 652 O O . VAL A 1 81 ? 1.678 -16.844 -14.216 1.00 87.62 81 VAL A O 1
ATOM 655 N N . ILE A 1 82 ? 1.721 -15.002 -15.507 1.00 90.44 82 ILE A N 1
ATOM 656 C CA . ILE A 1 82 ? 2.651 -15.561 -16.486 1.00 90.44 82 ILE A CA 1
ATOM 657 C C . ILE A 1 82 ? 4.059 -15.517 -15.897 1.00 90.44 82 ILE A C 1
ATOM 659 O O . ILE A 1 82 ? 4.510 -14.484 -15.397 1.00 90.44 82 ILE A O 1
ATOM 663 N N . ARG A 1 83 ? 4.756 -16.653 -15.966 1.00 90.62 83 ARG A N 1
ATOM 664 C CA . ARG A 1 83 ? 6.144 -16.788 -15.531 1.00 90.62 83 ARG A CA 1
ATOM 665 C C . ARG A 1 83 ? 7.072 -17.093 -16.701 1.00 90.62 83 ARG A C 1
ATOM 667 O O . ARG A 1 83 ? 6.662 -17.736 -17.667 1.00 90.62 83 ARG A O 1
ATOM 674 N N . ASP A 1 84 ? 8.306 -16.617 -16.609 1.00 86.12 84 ASP A N 1
ATOM 675 C CA . ASP A 1 84 ? 9.370 -16.912 -17.562 1.00 86.12 84 ASP A CA 1
ATOM 676 C C . ASP A 1 84 ? 9.991 -18.304 -17.327 1.00 86.12 84 ASP A C 1
ATOM 678 O O . ASP A 1 84 ? 9.578 -19.062 -16.444 1.00 86.12 84 ASP A O 1
ATOM 682 N N . GLU A 1 85 ? 10.996 -18.658 -18.132 1.00 86.69 85 GLU A N 1
ATOM 683 C CA . GLU A 1 85 ? 11.687 -19.956 -18.065 1.00 86.69 85 GLU A CA 1
ATOM 684 C C . GLU A 1 85 ? 12.387 -20.216 -16.718 1.00 86.69 85 GLU A C 1
ATOM 686 O O . GLU A 1 85 ? 12.667 -21.368 -16.386 1.00 86.69 85 GLU A O 1
ATOM 691 N N . ASN A 1 86 ? 12.638 -19.170 -15.925 1.00 82.88 86 ASN A N 1
ATOM 692 C CA . ASN A 1 86 ? 13.251 -19.253 -14.601 1.00 82.88 86 ASN A CA 1
ATOM 693 C C . ASN A 1 86 ? 12.208 -19.294 -13.470 1.00 82.88 86 ASN A C 1
ATOM 695 O O . ASN A 1 86 ? 12.583 -19.385 -12.302 1.00 82.88 86 ASN A O 1
ATOM 699 N N . GLY A 1 87 ? 10.910 -19.249 -13.796 1.00 82.00 87 GLY A N 1
ATOM 700 C CA . GLY A 1 87 ? 9.817 -19.199 -12.823 1.00 82.00 87 GLY A CA 1
ATOM 701 C C . GLY A 1 87 ? 9.498 -17.789 -12.316 1.00 82.00 87 GLY A C 1
ATOM 702 O O . GLY A 1 87 ? 8.747 -17.640 -11.349 1.00 82.00 87 GLY A O 1
ATOM 703 N N . GLU A 1 88 ? 10.030 -16.752 -12.960 1.00 83.69 88 GLU A N 1
ATOM 704 C CA . GLU A 1 88 ? 9.894 -15.359 -12.533 1.00 83.69 88 GLU A CA 1
ATOM 705 C C . GLU A 1 88 ? 8.746 -14.643 -13.227 1.00 83.69 88 GLU A C 1
ATOM 707 O O . GLU A 1 88 ? 8.354 -15.030 -14.320 1.00 83.69 88 GLU A O 1
ATOM 712 N N . LEU A 1 89 ? 8.214 -13.583 -12.613 1.00 89.44 89 LEU A N 1
ATOM 713 C CA . LEU A 1 89 ? 7.134 -12.779 -13.191 1.00 89.44 89 LEU A CA 1
ATOM 714 C C . LEU A 1 89 ? 7.512 -12.247 -14.582 1.00 89.44 89 LEU A C 1
ATOM 716 O O . LEU A 1 89 ? 8.421 -11.424 -14.727 1.00 89.44 89 LEU A O 1
ATOM 720 N N . ALA A 1 90 ? 6.785 -12.690 -15.605 1.00 88.25 90 ALA A N 1
ATOM 721 C CA . ALA A 1 90 ? 7.000 -12.240 -16.969 1.00 88.25 90 ALA A CA 1
ATOM 722 C C . ALA A 1 90 ? 6.475 -10.807 -17.158 1.00 88.25 90 ALA A C 1
ATOM 724 O O . ALA A 1 90 ? 5.370 -10.470 -16.731 1.00 88.25 90 ALA A O 1
ATOM 725 N N . ASP A 1 91 ? 7.281 -9.971 -17.823 1.00 89.31 91 ASP A N 1
ATOM 726 C CA . ASP A 1 91 ? 6.975 -8.556 -18.103 1.00 89.31 91 ASP A CA 1
ATOM 727 C C . ASP A 1 91 ? 6.562 -7.758 -16.850 1.00 89.31 91 ASP A C 1
ATOM 729 O O . ASP A 1 91 ? 5.636 -6.944 -16.862 1.00 89.31 91 ASP A O 1
ATOM 733 N N . MET A 1 92 ? 7.267 -8.012 -15.744 1.00 93.88 92 MET A N 1
ATOM 734 C CA . MET A 1 92 ? 7.069 -7.292 -14.493 1.00 93.88 92 MET A CA 1
ATOM 735 C C . MET A 1 92 ? 7.319 -5.788 -14.672 1.00 93.88 92 MET A C 1
ATOM 737 O O . MET A 1 92 ? 8.329 -5.367 -15.245 1.00 93.88 92 MET A O 1
ATOM 741 N N . LYS A 1 93 ? 6.403 -4.980 -14.135 1.00 95.94 93 LYS A N 1
ATOM 742 C CA . LYS A 1 93 ? 6.422 -3.518 -14.172 1.00 95.94 93 LYS A CA 1
ATOM 743 C C . LYS A 1 93 ? 6.072 -2.942 -12.809 1.00 95.94 93 LYS A C 1
ATOM 745 O O . LYS A 1 93 ? 5.261 -3.505 -12.077 1.00 95.94 93 LYS A O 1
ATOM 750 N N . VAL A 1 94 ? 6.658 -1.794 -12.497 1.00 97.38 94 VAL A N 1
ATOM 751 C CA . VAL A 1 94 ? 6.396 -1.044 -11.268 1.00 97.38 94 VAL A CA 1
ATOM 752 C C . VAL A 1 94 ? 6.033 0.391 -11.623 1.00 97.38 94 VAL A C 1
ATOM 754 O O . VAL A 1 94 ? 6.704 0.997 -12.456 1.00 97.38 94 VAL A O 1
ATOM 757 N N . ASP A 1 95 ? 4.987 0.923 -10.995 1.00 97.69 95 ASP A N 1
ATOM 758 C CA . ASP A 1 95 ? 4.601 2.337 -11.060 1.00 97.69 95 ASP A CA 1
ATOM 759 C C . ASP A 1 95 ? 4.443 2.879 -9.643 1.00 97.69 95 ASP A C 1
ATOM 761 O O . ASP A 1 95 ? 3.685 2.327 -8.844 1.00 97.69 95 ASP A O 1
ATOM 765 N N . VAL A 1 96 ? 5.183 3.933 -9.325 1.00 97.12 96 VAL A N 1
ATOM 766 C CA . VAL A 1 96 ? 5.113 4.657 -8.061 1.00 97.12 96 VAL A CA 1
ATOM 767 C C . VAL A 1 96 ? 4.802 6.110 -8.363 1.00 97.12 96 VAL A C 1
ATOM 769 O O . VAL A 1 96 ? 5.437 6.729 -9.217 1.00 97.12 96 VAL A O 1
ATOM 772 N N . LEU A 1 97 ? 3.867 6.664 -7.602 1.00 95.06 97 LEU A N 1
ATOM 773 C CA . LEU A 1 97 ? 3.556 8.084 -7.597 1.00 95.06 97 LEU A CA 1
ATOM 774 C C . LEU A 1 97 ? 3.469 8.549 -6.149 1.00 95.06 97 LEU A C 1
ATOM 776 O O . LEU A 1 97 ? 2.730 7.964 -5.360 1.00 95.06 97 LEU A O 1
ATOM 780 N N . GLU A 1 98 ? 4.177 9.615 -5.812 1.00 93.69 98 GLU A N 1
ATOM 781 C CA . GLU A 1 98 ? 4.015 10.335 -4.554 1.00 93.69 98 GLU A CA 1
ATOM 782 C C . GLU A 1 98 ? 3.661 11.783 -4.858 1.00 93.69 98 GLU A C 1
ATOM 784 O O . GLU A 1 98 ? 4.230 12.377 -5.763 1.00 93.69 98 GLU A O 1
ATOM 789 N N . GLU A 1 99 ? 2.751 12.366 -4.095 1.00 90.00 99 GLU A N 1
ATOM 790 C CA . GLU A 1 99 ? 2.411 13.779 -4.135 1.00 90.00 99 GLU A CA 1
ATOM 791 C C . GLU A 1 99 ? 2.311 14.294 -2.701 1.00 90.00 99 GLU A C 1
ATOM 793 O O . GLU A 1 99 ? 1.550 13.771 -1.887 1.00 90.00 99 GLU A O 1
ATOM 798 N N . TYR A 1 100 ? 3.059 15.354 -2.396 1.00 86.19 100 TYR A N 1
ATOM 799 C CA . TYR A 1 100 ? 2.989 16.048 -1.113 1.00 86.19 100 TYR A CA 1
ATOM 800 C C . TYR A 1 100 ? 2.472 17.469 -1.309 1.00 86.19 100 TYR A C 1
ATOM 802 O O . TYR A 1 100 ? 3.014 18.239 -2.110 1.00 86.19 100 TYR A O 1
ATOM 810 N N . ASN A 1 101 ? 1.431 17.828 -0.556 1.00 82.62 101 ASN A N 1
ATOM 811 C CA . ASN A 1 101 ? 0.806 19.150 -0.543 1.00 82.62 101 ASN A CA 1
ATOM 812 C C . ASN A 1 101 ? 0.464 19.695 -1.941 1.00 82.62 101 ASN A C 1
ATOM 814 O O . ASN A 1 101 ? 0.521 20.906 -2.155 1.00 82.62 101 ASN A O 1
ATOM 818 N N . LYS A 1 102 ? 0.118 18.814 -2.892 1.00 75.19 102 LYS A N 1
ATOM 819 C CA . LYS A 1 102 ? -0.183 19.159 -4.294 1.00 75.19 102 LYS A CA 1
ATOM 820 C C . LYS A 1 102 ? 0.944 19.898 -5.025 1.00 75.19 102 LYS A C 1
ATOM 822 O O . LYS A 1 102 ? 0.675 20.698 -5.918 1.00 75.19 102 LYS A O 1
ATOM 827 N N . LYS A 1 103 ? 2.194 19.696 -4.603 1.00 71.69 103 LYS A N 1
ATOM 828 C CA . LYS A 1 103 ? 3.360 20.404 -5.150 1.00 71.69 103 LYS A CA 1
ATOM 829 C C . LYS A 1 103 ? 4.511 19.471 -5.473 1.00 71.69 103 LYS A C 1
ATOM 831 O O . LYS A 1 103 ? 4.992 19.469 -6.595 1.00 71.69 103 LYS A O 1
ATOM 836 N N . ASN A 1 104 ? 4.951 18.685 -4.494 1.00 75.44 104 ASN A N 1
ATOM 837 C CA . ASN A 1 104 ? 6.115 17.823 -4.669 1.00 75.44 104 ASN A CA 1
ATOM 838 C C . ASN A 1 104 ? 5.628 16.472 -5.169 1.00 75.44 104 ASN A C 1
ATOM 840 O O . ASN A 1 104 ? 5.270 15.618 -4.356 1.00 75.44 104 ASN A O 1
ATOM 844 N N . VAL A 1 105 ? 5.551 16.327 -6.491 1.00 83.94 105 VAL A N 1
ATOM 845 C CA . VAL A 1 105 ? 5.203 15.053 -7.114 1.00 83.94 105 VAL A CA 1
ATOM 846 C C . VAL A 1 105 ? 6.488 14.331 -7.503 1.00 83.94 105 VAL A C 1
ATOM 848 O O . VAL A 1 105 ? 7.363 14.923 -8.131 1.00 83.94 105 VAL A O 1
ATOM 851 N N . TYR A 1 106 ? 6.596 13.063 -7.132 1.00 91.75 106 TYR A N 1
ATOM 852 C CA . TYR A 1 106 ? 7.648 12.148 -7.559 1.00 91.75 106 TYR A CA 1
ATOM 853 C C . TYR A 1 106 ? 7.004 10.981 -8.293 1.00 91.75 106 TYR A C 1
ATOM 855 O O . TYR A 1 106 ? 5.968 10.468 -7.867 1.00 91.75 106 TYR A O 1
ATOM 863 N N . LYS A 1 107 ? 7.624 10.549 -9.388 1.00 95.00 107 LYS A N 1
ATOM 864 C CA . LYS A 1 107 ? 7.193 9.377 -10.137 1.00 95.00 107 LYS A CA 1
ATOM 865 C C . LYS A 1 107 ? 8.366 8.455 -10.417 1.00 95.00 107 LYS A C 1
ATOM 867 O O . LYS A 1 107 ? 9.422 8.923 -10.838 1.00 95.00 107 LYS A O 1
ATOM 872 N N . ALA A 1 108 ? 8.138 7.154 -10.257 1.00 96.75 108 ALA A N 1
ATOM 873 C CA . ALA A 1 108 ? 9.054 6.109 -10.690 1.00 96.75 108 ALA A CA 1
ATOM 874 C C . ALA A 1 108 ? 8.323 5.058 -11.531 1.00 96.75 108 ALA A C 1
ATOM 876 O O . ALA A 1 108 ? 7.288 4.537 -11.124 1.00 96.75 108 ALA A O 1
ATOM 877 N N . LEU A 1 109 ? 8.873 4.725 -12.696 1.00 97.38 109 LEU A N 1
ATOM 878 C CA . LEU A 1 109 ? 8.395 3.657 -13.570 1.00 97.38 109 LEU A CA 1
ATOM 879 C C . LEU A 1 109 ? 9.541 2.690 -13.828 1.00 97.38 109 LEU A C 1
ATOM 881 O O . LEU A 1 109 ? 10.589 3.104 -14.313 1.00 97.38 109 LEU A O 1
ATOM 885 N N . CYS A 1 110 ? 9.356 1.405 -13.547 1.00 97.38 110 CYS A N 1
ATOM 886 C CA . CYS A 1 110 ? 10.385 0.401 -13.796 1.00 97.38 110 CYS A CA 1
ATOM 887 C C . CYS A 1 110 ? 9.835 -0.764 -14.607 1.00 97.38 110 CYS A C 1
ATOM 889 O O . CYS A 1 110 ? 8.748 -1.260 -14.323 1.00 97.38 110 CYS A O 1
ATOM 891 N N . GLY A 1 111 ? 10.585 -1.213 -15.607 1.00 96.06 111 GLY A N 1
ATOM 892 C CA . GLY A 1 111 ? 10.222 -2.368 -16.416 1.00 96.06 111 GLY A CA 1
ATOM 893 C C . GLY A 1 111 ? 10.893 -2.357 -17.781 1.00 96.06 111 GLY A C 1
ATOM 894 O O . GLY A 1 111 ? 11.782 -1.547 -18.061 1.00 96.06 111 GLY A O 1
ATOM 895 N N . LYS A 1 112 ? 10.444 -3.271 -18.641 1.00 94.69 112 LYS A N 1
ATOM 896 C CA . LYS A 1 112 ? 10.925 -3.378 -20.015 1.00 94.69 112 LYS A CA 1
ATOM 897 C C . LYS A 1 112 ? 10.457 -2.172 -20.832 1.00 94.69 112 LYS A C 1
ATOM 899 O O . LYS A 1 112 ? 9.261 -1.908 -20.942 1.00 94.69 112 LYS A O 1
ATOM 904 N N . SER A 1 113 ? 11.420 -1.450 -21.386 1.00 94.25 113 SER A N 1
ATOM 905 C CA . SER A 1 113 ? 11.237 -0.280 -22.232 1.00 94.25 113 SER A CA 1
ATOM 906 C C . SER A 1 113 ? 11.691 -0.606 -23.650 1.00 94.25 113 SER A C 1
ATOM 908 O O . SER A 1 113 ? 12.796 -1.116 -23.843 1.00 94.25 113 SER A O 1
ATOM 910 N N . SER A 1 114 ? 10.847 -0.314 -24.633 1.00 93.62 114 SER A N 1
ATOM 911 C CA . SER A 1 114 ? 11.180 -0.485 -26.048 1.00 93.62 114 SER A CA 1
ATOM 912 C C . SER A 1 114 ? 11.873 0.761 -26.591 1.00 93.62 114 SER A C 1
ATOM 914 O O . SER A 1 114 ? 11.559 1.869 -26.167 1.00 93.62 114 SER A O 1
ATOM 916 N N . GLY A 1 115 ? 12.784 0.587 -27.543 1.00 90.94 115 GLY A N 1
ATOM 917 C CA . GLY A 1 115 ? 13.424 1.677 -28.279 1.00 90.94 115 GLY A CA 1
ATOM 918 C C . GLY A 1 115 ? 14.116 1.172 -29.544 1.00 90.94 115 GLY A C 1
ATOM 919 O O . GLY A 1 115 ? 13.954 0.016 -29.941 1.00 90.94 115 GLY A O 1
ATOM 920 N N . ASN A 1 116 ? 14.892 2.040 -30.194 1.00 89.75 116 ASN A N 1
ATOM 921 C CA . ASN A 1 116 ? 15.523 1.746 -31.489 1.00 89.75 116 ASN A CA 1
ATOM 922 C C . ASN A 1 116 ? 16.458 0.516 -31.503 1.00 89.75 116 ASN A C 1
ATOM 924 O O . ASN A 1 116 ? 16.607 -0.109 -32.553 1.00 89.75 116 ASN A O 1
ATOM 928 N N . ASP A 1 117 ? 17.061 0.153 -30.367 1.00 87.88 117 ASP A N 1
ATOM 929 C CA . ASP A 1 117 ? 18.015 -0.966 -30.238 1.00 87.88 117 ASP A CA 1
ATOM 930 C C . ASP A 1 117 ? 17.385 -2.230 -29.616 1.00 87.88 117 ASP A C 1
ATOM 932 O O . ASP A 1 117 ? 18.090 -3.180 -29.269 1.00 87.88 117 ASP A O 1
ATOM 936 N N . GLY A 1 118 ? 16.055 -2.262 -29.493 1.00 91.44 118 GLY A N 1
ATOM 937 C CA . GLY A 1 118 ? 15.296 -3.376 -28.927 1.00 91.44 118 GLY A CA 1
ATOM 938 C C . GLY A 1 118 ? 14.701 -3.053 -27.561 1.00 91.44 118 GLY A C 1
ATOM 939 O O . GLY A 1 118 ? 14.442 -1.899 -27.241 1.00 91.44 118 GLY A O 1
ATOM 940 N N . ASP A 1 119 ? 14.446 -4.090 -26.767 1.00 92.62 119 ASP A N 1
ATOM 941 C CA . ASP A 1 119 ? 13.850 -3.955 -25.440 1.00 92.62 119 ASP A CA 1
ATOM 942 C C . ASP A 1 119 ? 14.924 -4.020 -24.349 1.00 92.62 119 ASP A C 1
ATOM 944 O O . ASP A 1 119 ? 15.687 -4.986 -24.270 1.00 92.62 119 ASP A O 1
ATOM 948 N N . ILE A 1 120 ? 14.955 -3.019 -23.467 1.00 93.56 120 ILE A N 1
ATOM 949 C CA . ILE A 1 120 ? 15.916 -2.915 -22.361 1.00 93.56 120 ILE A CA 1
ATOM 950 C C . ILE A 1 120 ? 15.169 -2.536 -21.078 1.00 93.56 120 ILE A C 1
ATOM 952 O O . ILE A 1 120 ? 14.204 -1.777 -21.107 1.00 93.56 120 ILE A O 1
ATOM 956 N N . ASN A 1 121 ? 15.597 -3.066 -19.931 1.00 94.81 121 ASN A N 1
ATOM 957 C CA . ASN A 1 121 ? 15.001 -2.710 -18.646 1.00 94.81 121 ASN A CA 1
ATOM 958 C C . ASN A 1 121 ? 15.579 -1.405 -18.096 1.00 94.81 121 ASN A C 1
ATOM 960 O O . ASN A 1 121 ? 16.799 -1.249 -17.995 1.00 94.81 121 ASN A O 1
ATOM 964 N N . TYR A 1 122 ? 14.690 -0.507 -17.688 1.00 96.81 122 TYR A N 1
ATOM 965 C CA . TYR A 1 122 ? 15.056 0.766 -17.088 1.00 96.81 122 TYR A CA 1
ATOM 966 C C . TYR A 1 122 ? 14.145 1.103 -15.911 1.00 96.81 122 TYR A C 1
ATOM 968 O O . TYR A 1 122 ? 12.949 0.810 -15.921 1.00 96.81 122 TYR A O 1
ATOM 976 N N . LEU A 1 123 ? 14.731 1.769 -14.920 1.00 97.25 123 LEU A N 1
ATOM 977 C CA . LEU A 1 123 ? 14.041 2.596 -13.944 1.00 97.25 123 LEU A CA 1
ATOM 978 C C . LEU A 1 123 ? 14.068 4.045 -14.444 1.00 97.25 123 LEU A C 1
ATOM 980 O O . LEU A 1 123 ? 15.138 4.601 -14.689 1.00 97.25 123 LEU A O 1
ATOM 984 N N . PHE A 1 124 ? 12.890 4.628 -14.595 1.00 97.00 124 PHE A N 1
ATOM 985 C CA . PHE A 1 124 ? 12.650 6.008 -14.986 1.00 97.00 124 PHE A CA 1
ATOM 986 C C . PHE A 1 124 ? 12.116 6.765 -13.784 1.00 97.00 124 PHE A C 1
ATOM 988 O O . PHE A 1 124 ? 11.105 6.364 -13.215 1.00 97.00 124 PHE A O 1
ATOM 995 N N . GLU A 1 125 ? 12.761 7.862 -13.417 1.00 96.19 125 GLU A N 1
ATOM 996 C CA . GL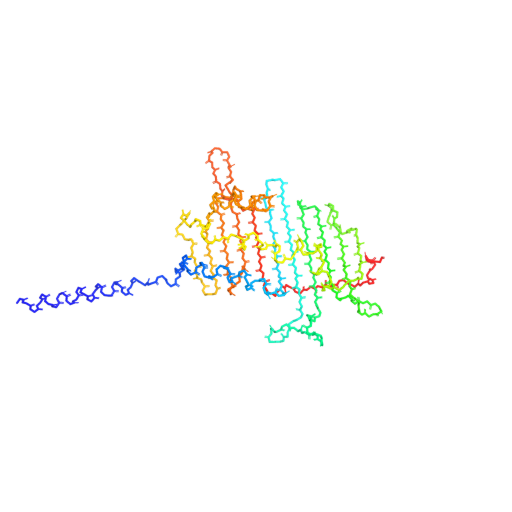U A 1 125 ? 12.344 8.694 -12.297 1.00 96.19 125 GLU A CA 1
ATOM 997 C C . GLU A 1 125 ? 12.266 10.151 -12.718 1.00 96.19 125 GLU A C 1
ATOM 999 O O . GLU A 1 125 ? 13.163 10.662 -13.386 1.00 96.19 125 GLU A O 1
ATOM 1004 N N . ASN A 1 126 ? 11.221 10.843 -12.291 1.00 93.94 126 ASN A N 1
ATOM 1005 C CA . ASN A 1 126 ? 11.120 12.279 -12.476 1.00 93.94 126 ASN A CA 1
ATOM 1006 C C . ASN A 1 126 ? 10.382 12.912 -11.298 1.00 93.94 126 ASN A C 1
ATOM 1008 O O . ASN A 1 126 ? 9.564 12.278 -10.629 1.00 93.94 126 ASN A O 1
ATOM 1012 N N . ASP A 1 127 ? 10.664 14.187 -11.088 1.00 92.88 127 ASP A N 1
ATOM 1013 C CA . ASP A 1 127 ? 9.934 15.032 -10.155 1.00 92.88 127 ASP A CA 1
ATOM 1014 C C . ASP A 1 127 ? 8.967 15.920 -10.957 1.00 92.88 127 ASP A C 1
ATOM 1016 O O . ASP A 1 127 ? 8.973 15.898 -12.194 1.00 92.88 127 ASP A O 1
ATOM 1020 N N . PHE A 1 128 ? 8.135 16.710 -10.283 1.00 87.81 128 PHE A N 1
ATOM 1021 C CA . PHE A 1 128 ? 7.334 17.754 -10.920 1.00 87.81 128 PHE A CA 1
ATOM 1022 C C . PHE A 1 128 ? 7.541 19.089 -10.205 1.00 87.81 128 PHE A C 1
ATOM 1024 O O . PHE A 1 128 ? 7.676 19.139 -8.982 1.00 87.81 128 PHE A O 1
ATOM 1031 N N . ASP A 1 129 ? 7.597 20.168 -10.983 1.00 85.56 129 ASP A N 1
ATOM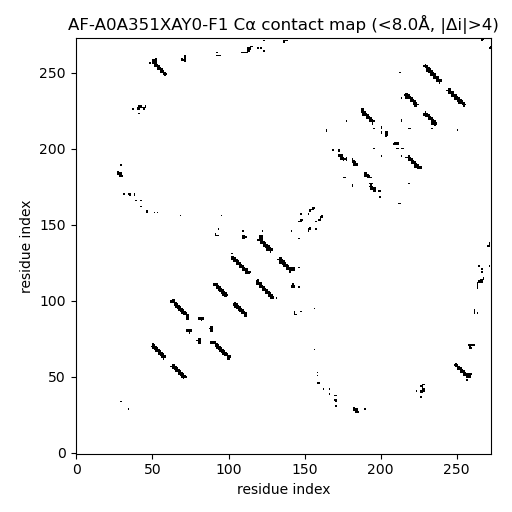 1032 C CA . ASP A 1 129 ? 7.674 21.528 -10.456 1.00 85.56 129 ASP A CA 1
ATOM 1033 C C . ASP A 1 129 ? 6.318 22.006 -9.894 1.00 85.56 129 ASP A C 1
ATOM 1035 O O . ASP A 1 129 ? 5.285 21.351 -10.043 1.00 85.56 129 ASP A O 1
ATOM 1039 N N . GLU A 1 130 ? 6.290 23.191 -9.272 1.00 81.19 130 GLU A N 1
ATOM 1040 C CA . GLU A 1 130 ? 5.050 23.768 -8.720 1.00 81.19 130 GLU A CA 1
ATOM 1041 C C . GLU A 1 130 ? 3.964 24.053 -9.780 1.00 81.19 130 GLU A C 1
ATOM 1043 O O . GLU A 1 130 ? 2.810 24.290 -9.422 1.00 81.19 130 GLU A O 1
ATOM 1048 N N . SER A 1 131 ? 4.315 24.060 -11.070 1.00 81.19 131 SER A N 1
ATOM 1049 C CA . SER A 1 131 ? 3.376 24.228 -12.187 1.00 81.19 131 SER A CA 1
ATOM 1050 C C . SER A 1 131 ? 2.869 22.889 -12.737 1.00 81.19 131 SER A C 1
ATOM 1052 O O . SER A 1 131 ? 2.058 22.883 -13.664 1.00 81.19 131 SER A O 1
ATOM 1054 N N . GLY A 1 132 ? 3.320 21.764 -12.174 1.00 78.69 132 GLY A N 1
ATOM 1055 C CA . GLY A 1 132 ? 2.966 20.420 -12.614 1.00 78.69 132 GLY A CA 1
ATOM 1056 C C . GLY A 1 132 ? 3.721 19.954 -13.859 1.00 78.69 132 GLY A C 1
ATOM 1057 O O . GLY A 1 132 ? 3.310 18.970 -14.472 1.00 78.69 132 GLY A O 1
ATOM 1058 N N . ASN A 1 133 ? 4.807 20.626 -14.254 1.00 85.12 133 ASN A N 1
ATOM 1059 C CA . ASN A 1 133 ? 5.665 20.136 -15.330 1.00 85.12 133 ASN A CA 1
ATOM 1060 C C . ASN A 1 133 ? 6.654 19.121 -14.768 1.00 85.12 133 ASN A C 1
ATOM 1062 O O . ASN A 1 133 ? 7.282 19.364 -13.738 1.00 85.12 133 ASN A O 1
ATOM 1066 N N . ALA A 1 134 ? 6.832 18.005 -15.469 1.00 86.44 134 ALA A N 1
ATOM 1067 C CA . ALA A 1 134 ? 7.830 17.019 -15.093 1.00 86.44 134 ALA A CA 1
ATOM 1068 C C . ALA A 1 134 ? 9.255 17.562 -15.323 1.00 86.44 134 ALA A C 1
ATOM 1070 O O . ALA A 1 134 ? 9.559 18.156 -16.361 1.00 86.44 134 ALA A O 1
ATOM 1071 N N . VAL A 1 135 ? 10.116 17.367 -14.327 1.00 89.69 135 VAL A N 1
ATOM 1072 C CA . VAL A 1 135 ? 11.499 17.856 -14.248 1.00 89.69 135 VAL A CA 1
ATOM 1073 C C . VAL A 1 135 ? 12.408 16.775 -13.655 1.00 89.69 135 VAL A C 1
ATOM 1075 O O . VAL A 1 135 ? 11.939 15.754 -13.159 1.00 89.69 135 VAL A O 1
ATOM 1078 N N . ASN A 1 136 ? 13.725 17.004 -13.682 1.00 90.06 136 ASN A N 1
ATOM 1079 C CA . ASN A 1 136 ? 14.730 16.111 -13.088 1.00 90.06 136 ASN A CA 1
ATOM 1080 C C . ASN A 1 136 ? 14.627 14.649 -13.556 1.00 90.06 136 ASN A C 1
ATOM 1082 O O . ASN A 1 136 ? 14.734 13.731 -12.741 1.00 90.06 136 ASN A O 1
ATOM 1086 N N . TYR A 1 137 ? 14.428 14.441 -14.856 1.00 93.31 137 TYR A N 1
ATOM 1087 C CA . TYR A 1 137 ? 14.385 13.116 -15.463 1.00 93.31 137 TYR A CA 1
ATOM 1088 C C . TYR A 1 137 ? 15.693 12.361 -15.218 1.00 93.31 137 TYR A C 1
ATOM 1090 O O . TYR A 1 137 ? 16.789 12.857 -15.485 1.00 93.31 137 TYR A O 1
ATOM 1098 N N . ARG A 1 138 ? 15.569 11.148 -14.691 1.00 94.69 138 ARG A N 1
ATOM 1099 C CA . ARG A 1 138 ? 16.662 10.219 -14.411 1.00 94.69 138 ARG A CA 1
ATOM 1100 C C . ARG A 1 138 ? 16.285 8.864 -14.983 1.00 94.69 138 ARG A C 1
ATOM 1102 O O . ARG A 1 138 ? 15.148 8.419 -14.851 1.00 94.69 138 ARG A O 1
ATOM 1109 N N . LYS A 1 139 ? 17.245 8.202 -15.621 1.00 94.81 139 LYS A N 1
ATOM 1110 C CA . LYS A 1 139 ? 17.060 6.866 -16.185 1.00 94.81 139 LYS A CA 1
ATOM 1111 C C . LYS A 1 139 ? 18.239 5.980 -15.808 1.00 94.81 139 LYS A C 1
ATOM 1113 O O . LYS A 1 139 ? 19.377 6.295 -16.147 1.00 94.81 139 LYS A O 1
ATOM 1118 N N . THR A 1 140 ? 17.955 4.854 -15.164 1.00 95.75 140 THR A N 1
ATOM 1119 C CA . THR A 1 140 ? 18.962 3.920 -14.645 1.00 95.75 140 THR A CA 1
ATOM 1120 C C . THR A 1 140 ? 18.700 2.517 -15.196 1.00 95.75 140 THR A C 1
ATOM 1122 O O . THR A 1 140 ? 17.571 2.042 -15.067 1.00 95.75 140 THR A O 1
ATOM 1125 N N . PRO A 1 141 ? 19.684 1.834 -15.820 1.00 96.06 141 PRO A N 1
ATOM 1126 C CA . PRO A 1 141 ? 19.526 0.434 -16.217 1.00 96.06 141 PRO A CA 1
ATOM 1127 C C . PRO A 1 141 ? 19.219 -0.429 -14.989 1.00 96.06 141 PRO A C 1
ATOM 1129 O O . PRO A 1 141 ? 20.051 -0.537 -14.089 1.00 96.06 141 PRO A O 1
ATOM 1132 N N . MET A 1 142 ? 18.012 -0.986 -14.929 1.00 95.88 142 MET A N 1
ATOM 1133 C CA . MET A 1 142 ? 17.511 -1.731 -13.772 1.00 95.88 142 MET A CA 1
ATOM 1134 C C . MET A 1 142 ? 16.260 -2.512 -14.163 1.00 95.88 142 MET A C 1
ATOM 1136 O O . MET A 1 142 ? 15.370 -1.979 -14.826 1.00 95.88 142 MET A O 1
ATOM 1140 N N . THR A 1 143 ? 16.173 -3.768 -13.740 1.00 95.00 143 THR A N 1
ATOM 1141 C CA . THR A 1 143 ? 14.956 -4.576 -13.863 1.00 95.00 143 THR A CA 1
ATOM 1142 C C . THR A 1 143 ? 13.936 -4.219 -12.782 1.00 95.00 143 THR A C 1
ATOM 1144 O O . THR A 1 143 ? 14.297 -3.877 -11.657 1.00 95.00 143 THR A O 1
ATOM 1147 N N . ALA A 1 144 ? 12.642 -4.389 -13.077 1.00 95.12 144 ALA A N 1
ATOM 1148 C CA . ALA A 1 144 ? 11.578 -4.223 -12.080 1.00 95.12 144 ALA A CA 1
ATOM 1149 C C . ALA A 1 144 ? 11.810 -5.088 -10.830 1.00 95.12 144 ALA A C 1
ATOM 1151 O O . ALA A 1 144 ? 11.545 -4.657 -9.710 1.00 95.12 144 ALA A O 1
ATOM 1152 N N . ARG A 1 145 ? 12.375 -6.286 -11.015 1.00 93.31 145 ARG A N 1
ATOM 1153 C CA . ARG A 1 145 ? 12.700 -7.198 -9.922 1.00 93.31 145 ARG A CA 1
ATOM 1154 C C . ARG A 1 145 ? 13.818 -6.680 -9.023 1.00 93.31 145 ARG A C 1
ATOM 1156 O O . ARG A 1 145 ? 13.723 -6.806 -7.805 1.00 93.31 145 ARG A O 1
ATOM 1163 N N . GLU A 1 146 ? 14.885 -6.138 -9.603 1.00 95.88 146 GLU A N 1
ATOM 1164 C CA . GLU A 1 146 ? 15.947 -5.490 -8.827 1.00 95.88 146 GLU A CA 1
ATOM 1165 C C . GLU A 1 146 ? 15.383 -4.295 -8.059 1.00 95.88 146 GLU A C 1
ATOM 1167 O O . GLU A 1 146 ? 15.670 -4.150 -6.872 1.00 95.88 146 GLU A O 1
ATOM 1172 N N . TYR A 1 147 ? 14.512 -3.505 -8.696 1.00 96.56 147 TYR A N 1
ATOM 1173 C CA . TYR A 1 147 ? 13.892 -2.349 -8.060 1.00 96.56 147 TYR A CA 1
ATOM 1174 C C . TYR A 1 147 ? 13.047 -2.737 -6.843 1.00 96.56 147 TYR A C 1
ATOM 1176 O O . TYR A 1 147 ? 13.310 -2.226 -5.755 1.00 96.56 147 TYR A O 1
ATOM 1184 N N . VAL A 1 148 ? 12.117 -3.697 -6.958 1.00 95.56 148 VAL A N 1
ATOM 1185 C CA . VAL A 1 148 ? 11.302 -4.120 -5.797 1.00 95.56 148 VAL A CA 1
ATOM 1186 C C . VAL A 1 148 ? 12.118 -4.782 -4.688 1.00 95.56 148 VAL A C 1
ATOM 1188 O O . VAL A 1 148 ? 11.681 -4.854 -3.541 1.00 95.56 148 VAL A O 1
ATOM 1191 N N . ASN A 1 149 ? 13.307 -5.292 -5.020 1.00 95.19 149 ASN A N 1
ATOM 1192 C CA . ASN A 1 149 ? 14.203 -5.904 -4.052 1.00 95.19 149 ASN A CA 1
ATOM 1193 C C . ASN A 1 149 ? 15.152 -4.918 -3.375 1.00 95.19 149 ASN A C 1
ATOM 1195 O O . ASN A 1 149 ? 15.769 -5.309 -2.380 1.00 95.19 149 ASN A O 1
ATOM 1199 N N . SER A 1 150 ? 15.247 -3.688 -3.882 1.00 96.69 150 SER A N 1
ATOM 1200 C CA . SER A 1 150 ? 16.073 -2.627 -3.315 1.00 96.69 150 SER A CA 1
ATOM 1201 C C . SER A 1 150 ? 15.554 -2.162 -1.953 1.00 96.69 150 SER A C 1
ATOM 1203 O O . SER A 1 150 ? 14.349 -2.190 -1.685 1.00 96.69 150 SER A O 1
ATOM 1205 N N . ASP A 1 151 ? 16.465 -1.697 -1.099 1.00 96.81 151 ASP A N 1
ATOM 1206 C CA . ASP A 1 151 ? 16.110 -1.150 0.214 1.00 96.81 151 ASP A CA 1
ATOM 1207 C C . ASP A 1 151 ? 15.244 0.111 0.083 1.00 96.81 151 ASP A C 1
ATOM 1209 O O . ASP A 1 151 ? 14.303 0.294 0.854 1.00 96.81 151 ASP A O 1
ATOM 1213 N N . ASP A 1 152 ? 15.510 0.953 -0.921 1.00 92.75 152 ASP A N 1
ATOM 1214 C CA . ASP A 1 152 ? 14.733 2.172 -1.179 1.00 92.75 152 ASP A CA 1
ATOM 1215 C C . ASP A 1 152 ? 13.264 1.861 -1.460 1.00 92.75 152 ASP A C 1
ATOM 1217 O O . ASP A 1 152 ? 12.374 2.542 -0.944 1.00 92.75 152 ASP A O 1
ATOM 1221 N N . TYR A 1 153 ? 13.007 0.806 -2.239 1.00 96.50 153 TYR A N 1
ATOM 1222 C CA . TYR A 1 153 ? 11.653 0.341 -2.487 1.00 96.50 153 TYR A CA 1
ATOM 1223 C C . TYR A 1 153 ? 11.058 -0.338 -1.257 1.00 96.50 153 TYR A C 1
ATOM 1225 O O . TYR A 1 153 ? 9.964 0.018 -0.819 1.00 96.50 153 TYR A O 1
ATOM 1233 N N . LYS A 1 154 ? 11.774 -1.305 -0.670 1.00 96.62 154 LYS A N 1
ATOM 1234 C CA . LYS A 1 154 ? 11.258 -2.105 0.445 1.00 96.62 154 LYS A CA 1
ATOM 1235 C C . LYS A 1 154 ? 10.844 -1.242 1.621 1.00 96.62 154 LYS A C 1
ATOM 1237 O O . LYS A 1 154 ? 9.740 -1.426 2.108 1.00 96.62 154 LYS A O 1
ATOM 1242 N N . ASN A 1 155 ? 11.662 -0.262 1.993 1.00 94.94 155 ASN A N 1
ATOM 1243 C CA . ASN A 1 155 ? 11.436 0.585 3.162 1.00 94.94 155 ASN A CA 1
ATOM 1244 C C . ASN A 1 155 ? 10.329 1.637 2.986 1.00 94.94 155 ASN A C 1
ATOM 1246 O O . ASN A 1 155 ? 10.012 2.336 3.950 1.00 94.94 155 ASN A O 1
ATOM 1250 N N . LYS A 1 156 ? 9.784 1.813 1.774 1.00 93.94 156 LYS A N 1
ATOM 1251 C CA . LYS A 1 156 ? 8.810 2.880 1.480 1.00 93.94 156 LYS A CA 1
ATOM 1252 C C . LYS A 1 156 ? 7.551 2.407 0.774 1.00 93.94 156 LYS A C 1
ATOM 1254 O O . LYS A 1 156 ? 6.483 2.938 1.060 1.00 93.94 156 LYS A O 1
ATOM 1259 N N . TYR A 1 157 ? 7.686 1.467 -0.156 1.00 96.25 157 TYR A N 1
ATOM 1260 C CA . TYR A 1 157 ? 6.637 1.132 -1.114 1.00 96.25 157 TYR A CA 1
ATOM 1261 C C . TYR A 1 157 ? 6.180 -0.321 -1.072 1.00 96.25 157 TYR A C 1
ATOM 1263 O O . TYR A 1 157 ? 5.147 -0.644 -1.660 1.00 96.25 157 TYR A O 1
ATOM 1271 N N . SER A 1 158 ? 6.923 -1.203 -0.401 1.00 96.62 158 SER A N 1
ATOM 1272 C CA . SER A 1 158 ? 6.494 -2.593 -0.273 1.00 96.62 158 SER A CA 1
ATOM 1273 C C . SER A 1 158 ? 5.173 -2.696 0.486 1.00 96.62 158 SER A C 1
ATOM 1275 O O . SER A 1 158 ? 4.927 -1.953 1.439 1.00 96.62 158 SER A O 1
ATOM 1277 N N . LEU A 1 159 ? 4.338 -3.658 0.088 1.00 96.44 159 LEU A N 1
ATOM 1278 C CA . LEU A 1 159 ? 3.094 -3.941 0.799 1.00 96.44 159 LEU A CA 1
ATOM 1279 C C . LEU A 1 159 ? 3.348 -4.309 2.272 1.00 96.44 159 LEU A C 1
ATOM 1281 O O . LEU A 1 159 ? 2.603 -3.865 3.138 1.00 96.44 159 LEU A O 1
ATOM 1285 N N . ASP A 1 160 ? 4.437 -5.031 2.553 1.00 96.56 160 ASP A N 1
ATOM 1286 C CA . ASP A 1 160 ? 4.921 -5.326 3.910 1.00 96.56 160 ASP A CA 1
ATOM 1287 C C . ASP A 1 160 ? 5.084 -4.052 4.749 1.00 96.56 160 ASP A C 1
ATOM 1289 O O . ASP A 1 160 ? 4.461 -3.906 5.799 1.00 96.56 160 ASP A O 1
ATOM 1293 N N . THR A 1 161 ? 5.820 -3.061 4.238 1.00 95.88 161 THR A N 1
ATOM 1294 C CA . THR A 1 161 ? 5.993 -1.785 4.943 1.00 95.88 161 THR A CA 1
ATOM 1295 C C . THR A 1 161 ? 4.671 -1.050 5.149 1.00 95.88 161 THR A C 1
ATOM 1297 O O . THR A 1 161 ? 4.462 -0.476 6.220 1.00 95.88 161 THR A O 1
ATOM 1300 N N . MET A 1 162 ? 3.776 -1.077 4.159 1.00 96.50 162 MET A N 1
ATOM 1301 C CA . MET A 1 162 ? 2.482 -0.394 4.243 1.00 96.50 162 MET A CA 1
ATOM 1302 C C . MET A 1 162 ? 1.519 -1.053 5.237 1.00 96.50 162 MET A C 1
ATOM 1304 O O . MET A 1 162 ? 0.730 -0.355 5.871 1.00 96.50 162 MET A O 1
ATOM 1308 N N . LEU A 1 163 ? 1.576 -2.378 5.389 1.00 97.69 163 LEU A N 1
ATOM 1309 C CA . LEU A 1 163 ? 0.681 -3.131 6.271 1.00 97.69 163 LEU A CA 1
ATOM 1310 C C . LEU A 1 163 ? 1.264 -3.405 7.659 1.00 97.69 163 LEU A C 1
ATOM 1312 O O . LEU A 1 163 ? 0.517 -3.807 8.546 1.00 97.69 163 LEU A O 1
ATOM 1316 N N . LYS A 1 164 ? 2.554 -3.129 7.879 1.00 96.88 164 LYS A N 1
ATOM 1317 C CA . LYS A 1 164 ? 3.292 -3.462 9.105 1.00 96.88 164 LYS A CA 1
ATOM 1318 C C . LYS A 1 164 ? 2.588 -3.078 10.406 1.00 96.88 164 LYS A C 1
ATOM 1320 O O . LYS A 1 164 ? 2.572 -3.855 11.355 1.00 96.88 164 LYS A O 1
ATOM 1325 N N . GLU A 1 165 ? 2.038 -1.865 10.490 1.00 97.75 165 GLU A N 1
ATOM 1326 C CA . GLU A 1 165 ? 1.330 -1.442 11.705 1.00 97.75 165 GLU A CA 1
ATOM 1327 C C . GLU A 1 165 ? 0.017 -2.203 11.899 1.00 97.75 165 GLU A C 1
ATOM 1329 O O . GLU A 1 165 ? -0.306 -2.607 13.013 1.00 97.75 165 GLU A O 1
ATOM 1334 N N . PHE A 1 166 ? -0.721 -2.434 10.817 1.00 97.75 166 PHE A N 1
ATOM 1335 C CA . PHE A 1 166 ? -1.994 -3.141 10.876 1.00 97.75 166 PHE A CA 1
ATOM 1336 C C . PHE A 1 166 ? -1.797 -4.628 11.180 1.00 97.75 166 PHE A C 1
ATOM 1338 O O . PHE A 1 166 ? -2.588 -5.195 11.920 1.00 97.75 166 PHE A O 1
ATOM 1345 N N . GLU A 1 167 ? -0.722 -5.247 10.699 1.00 97.25 167 GLU A N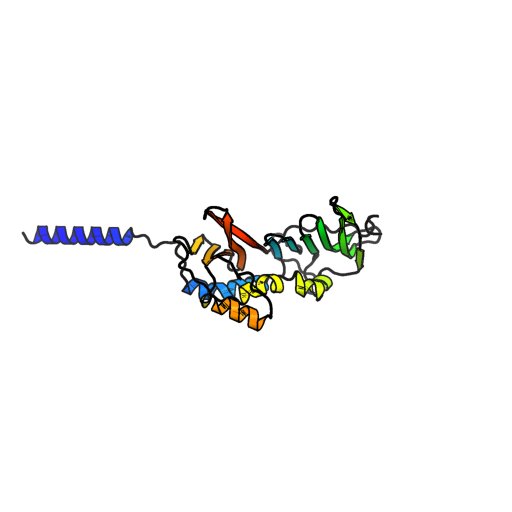 1
ATOM 1346 C CA . GLU A 1 167 ? -0.358 -6.614 11.078 1.00 97.25 167 GLU A CA 1
ATOM 1347 C C . GLU A 1 167 ? 0.034 -6.719 12.564 1.00 97.25 167 GLU A C 1
ATOM 1349 O O . GLU A 1 167 ? -0.294 -7.702 13.227 1.00 97.25 167 GLU A O 1
ATOM 1354 N N . TYR A 1 168 ? 0.703 -5.695 13.108 1.00 97.69 168 TYR A N 1
ATOM 1355 C CA . TYR A 1 168 ? 1.093 -5.648 14.521 1.00 97.69 168 TYR A CA 1
ATOM 1356 C C . TYR A 1 168 ? -0.093 -5.426 15.480 1.00 97.69 168 TYR A C 1
ATOM 1358 O O . TYR A 1 168 ? -0.062 -5.879 16.628 1.00 97.69 168 TYR A O 1
ATOM 1366 N N . LEU A 1 169 ? -1.136 -4.722 15.027 1.00 97.88 169 LEU A N 1
ATOM 1367 C CA . LEU A 1 169 ? -2.396 -4.554 15.751 1.00 97.88 169 LEU A CA 1
ATOM 1368 C C . LEU A 1 169 ? -3.133 -5.893 15.863 1.00 97.88 169 LEU A C 1
ATOM 1370 O O . LEU A 1 169 ? -3.377 -6.564 14.867 1.00 97.88 169 LEU A O 1
ATOM 1374 N N . THR A 1 170 ? -3.556 -6.265 17.070 1.00 96.75 170 THR A N 1
ATOM 1375 C CA . THR A 1 170 ? -4.353 -7.478 17.286 1.00 96.75 170 THR A CA 1
ATOM 1376 C C . THR A 1 170 ? -5.814 -7.137 17.553 1.00 96.75 170 THR A C 1
ATOM 1378 O O . THR A 1 170 ? -6.151 -6.032 17.966 1.00 96.75 170 THR A O 1
ATOM 1381 N N . VAL A 1 171 ? -6.711 -8.108 17.371 1.00 96.44 171 VAL A N 1
ATOM 1382 C CA . VAL A 1 171 ? -8.143 -7.917 17.668 1.00 96.44 171 VAL A CA 1
ATOM 1383 C C . VAL A 1 171 ? -8.397 -7.648 19.160 1.00 96.44 171 VAL A C 1
ATOM 1385 O O . VAL A 1 171 ? -9.404 -7.039 19.500 1.00 96.44 171 VAL A O 1
ATOM 1388 N N . ASP A 1 172 ? -7.491 -8.055 20.055 1.00 95.94 172 ASP A N 1
ATOM 1389 C CA . ASP A 1 172 ? -7.594 -7.752 21.491 1.00 95.94 172 ASP A CA 1
ATOM 1390 C C . ASP A 1 172 ? -7.269 -6.283 21.818 1.00 95.94 172 ASP A C 1
ATOM 1392 O O . ASP A 1 172 ? -7.671 -5.785 22.866 1.00 95.94 172 ASP A O 1
ATOM 1396 N N . ASP A 1 173 ? -6.598 -5.575 20.907 1.00 97.25 173 ASP A N 1
ATOM 1397 C CA . ASP A 1 173 ? -6.333 -4.137 21.010 1.00 97.25 173 ASP A CA 1
ATOM 1398 C C . ASP A 1 173 ? -7.501 -3.282 20.472 1.00 97.25 173 ASP A C 1
ATOM 1400 O O . ASP A 1 173 ? -7.443 -2.051 20.495 1.00 97.25 173 ASP A O 1
ATOM 1404 N N . MET A 1 174 ? -8.556 -3.922 19.951 1.00 96.19 174 MET A N 1
ATOM 1405 C CA . MET A 1 174 ? -9.691 -3.262 19.308 1.00 96.19 174 MET A CA 1
ATOM 1406 C C . MET A 1 174 ? -10.890 -3.160 20.249 1.00 96.19 174 MET A C 1
ATOM 1408 O O . MET A 1 174 ? -11.397 -4.152 20.776 1.00 96.19 174 MET A O 1
ATOM 1412 N N . ILE A 1 175 ? -11.405 -1.944 20.398 1.00 93.81 175 ILE A N 1
ATOM 1413 C CA . ILE A 1 175 ? -12.631 -1.647 21.133 1.00 93.81 175 ILE A CA 1
ATOM 1414 C C . ILE A 1 175 ? -13.765 -1.530 20.122 1.00 93.81 175 ILE A C 1
ATOM 1416 O O . ILE A 1 175 ? -13.819 -0.584 19.336 1.00 93.81 175 ILE A O 1
ATOM 1420 N N . PHE A 1 176 ? -14.686 -2.489 20.159 1.00 90.19 176 PHE A N 1
ATOM 1421 C CA . PHE A 1 176 ? -15.818 -2.509 19.238 1.00 90.19 176 PHE A CA 1
ATOM 1422 C C . PHE A 1 176 ? -17.018 -1.703 19.743 1.00 90.19 176 PHE A C 1
ATOM 1424 O O . PHE A 1 176 ? -17.816 -1.310 18.923 1.00 90.19 176 PHE A O 1
ATOM 1431 N N . ASP A 1 177 ? -17.161 -1.375 21.030 1.00 82.88 177 ASP A N 1
ATOM 1432 C CA . ASP A 1 177 ? -18.343 -0.656 21.559 1.00 82.88 177 ASP A CA 1
ATOM 1433 C C . ASP A 1 177 ? -18.315 0.865 21.276 1.00 82.88 177 ASP A C 1
ATOM 1435 O O . ASP A 1 177 ? -18.237 1.687 22.188 1.00 82.88 177 ASP A O 1
ATOM 1439 N N . ILE A 1 178 ? -18.291 1.243 19.992 1.00 77.75 178 ILE A N 1
ATOM 1440 C CA . ILE A 1 178 ? -18.167 2.639 19.532 1.00 77.75 178 ILE A CA 1
ATOM 1441 C C . ILE A 1 178 ? -19.346 3.127 18.669 1.00 77.75 178 ILE A C 1
ATOM 1443 O O . ILE A 1 178 ? -19.499 4.334 18.496 1.00 77.75 178 ILE A O 1
ATOM 1447 N N . ASP A 1 179 ? -20.176 2.216 18.145 1.00 64.75 179 ASP A N 1
ATOM 1448 C CA . ASP A 1 179 ? -21.417 2.485 17.398 1.00 64.75 179 ASP A CA 1
ATOM 1449 C C . ASP A 1 179 ? -22.281 1.203 17.302 1.00 64.75 179 ASP A C 1
ATOM 1451 O O . ASP A 1 179 ? -21.892 0.157 17.803 1.00 64.75 179 ASP A O 1
ATOM 1455 N N . SER A 1 180 ? -23.467 1.246 16.691 1.00 54.19 180 SER A N 1
ATOM 1456 C CA . SER A 1 180 ? -24.409 0.105 16.652 1.00 54.19 180 SER A CA 1
ATOM 1457 C C . SER A 1 180 ? -24.253 -0.856 15.455 1.00 54.19 180 SER A C 1
ATOM 1459 O O . SER A 1 180 ? -24.656 -2.014 15.567 1.00 54.19 180 SER A O 1
ATOM 1461 N N . ASP A 1 181 ? -23.599 -0.433 14.365 1.00 60.72 181 ASP A N 1
ATOM 1462 C CA . ASP A 1 181 ? -23.386 -1.219 13.130 1.00 60.72 181 ASP A CA 1
ATOM 1463 C C . ASP A 1 181 ? -21.885 -1.472 12.868 1.00 60.72 181 ASP A C 1
ATOM 1465 O O . ASP A 1 181 ? -21.277 -0.987 11.913 1.00 60.72 181 ASP A O 1
ATOM 1469 N N . LEU A 1 182 ? -21.254 -2.217 13.775 1.00 71.88 182 LEU A N 1
ATOM 1470 C CA . LEU A 1 182 ? -19.791 -2.297 13.897 1.00 71.88 182 LEU A CA 1
ATOM 1471 C C . LEU A 1 182 ? -19.126 -3.367 13.055 1.00 71.88 182 LEU A C 1
ATOM 1473 O O . LEU A 1 182 ? -17.911 -3.333 12.889 1.00 71.88 182 LEU A O 1
ATOM 1477 N N . MET A 1 183 ? -19.882 -4.368 12.618 1.00 85.19 183 MET A N 1
ATOM 1478 C CA . MET A 1 183 ? -19.318 -5.536 11.970 1.00 85.19 183 MET A CA 1
ATOM 1479 C C . MET A 1 183 ? -20.318 -6.119 10.984 1.00 85.19 183 MET A C 1
ATOM 1481 O O . MET A 1 183 ? -21.377 -6.623 11.353 1.00 85.19 183 MET A O 1
ATOM 1485 N N . GLU A 1 184 ? -19.959 -6.053 9.712 1.00 86.69 184 GLU A N 1
ATOM 1486 C CA . GLU A 1 184 ? -20.780 -6.514 8.611 1.00 86.69 184 GLU A CA 1
ATOM 1487 C C . GLU A 1 184 ? -20.026 -7.552 7.794 1.00 86.69 184 GLU A C 1
ATOM 1489 O O . GLU A 1 184 ? -18.882 -7.345 7.384 1.00 86.69 184 GLU A O 1
ATOM 1494 N N . ARG A 1 185 ? -20.710 -8.646 7.461 1.00 87.38 185 ARG A N 1
ATOM 1495 C CA . ARG A 1 185 ? -20.264 -9.564 6.416 1.00 87.38 185 ARG A CA 1
ATOM 1496 C C . ARG A 1 185 ? -21.220 -9.526 5.236 1.00 87.38 185 ARG A C 1
ATOM 1498 O O . ARG A 1 185 ? -22.410 -9.795 5.381 1.00 87.38 185 ARG A O 1
ATOM 1505 N N . LYS A 1 186 ? -20.687 -9.246 4.046 1.00 88.25 186 LYS A N 1
ATOM 1506 C CA . LYS A 1 186 ? -21.417 -9.288 2.771 1.00 88.25 186 LYS A CA 1
ATOM 1507 C C . LYS A 1 186 ? -20.632 -10.143 1.782 1.00 88.25 186 LYS A C 1
ATOM 1509 O O . LYS A 1 186 ? -19.641 -9.716 1.198 1.00 88.25 186 LYS A O 1
ATOM 1514 N N . GLY A 1 187 ? -21.065 -11.392 1.613 1.00 88.25 187 GLY A N 1
ATOM 1515 C CA . GLY A 1 187 ? -20.390 -12.358 0.746 1.00 88.25 187 GLY A CA 1
ATOM 1516 C C . GLY A 1 187 ? -18.954 -12.645 1.199 1.00 88.25 187 GLY A C 1
ATOM 1517 O O . GLY A 1 187 ? -18.739 -13.280 2.234 1.00 88.25 187 GLY A O 1
ATOM 1518 N N . LYS A 1 188 ? -17.983 -12.204 0.392 1.00 91.06 188 LYS A N 1
ATOM 1519 C CA . LYS A 1 188 ? -16.537 -12.353 0.634 1.00 91.06 188 LYS A CA 1
ATOM 1520 C C . LYS A 1 188 ? -15.893 -11.115 1.259 1.00 91.06 188 LYS A C 1
ATOM 1522 O O . LYS A 1 188 ? -14.674 -11.080 1.378 1.00 91.06 188 LYS A O 1
ATOM 1527 N N . THR A 1 189 ? -16.706 -10.147 1.662 1.00 93.62 189 THR A N 1
ATOM 1528 C CA . THR A 1 189 ? -16.258 -8.924 2.316 1.00 93.62 189 THR A CA 1
ATOM 1529 C C . THR A 1 189 ? -16.654 -8.942 3.786 1.00 93.62 189 THR A C 1
ATOM 1531 O O . THR A 1 189 ? -17.804 -9.254 4.114 1.00 93.62 189 THR A O 1
ATOM 1534 N N . VAL A 1 190 ? -15.706 -8.604 4.654 1.00 94.19 190 VAL A N 1
ATOM 1535 C CA . VAL A 1 190 ? -15.905 -8.358 6.084 1.00 94.19 190 VAL A CA 1
ATOM 1536 C C . VAL A 1 190 ? -15.455 -6.932 6.363 1.00 94.19 190 VAL A C 1
ATOM 1538 O O . VAL A 1 190 ? -14.302 -6.597 6.112 1.00 94.19 190 VAL A O 1
ATOM 1541 N N . LYS A 1 191 ? -16.359 -6.098 6.869 1.00 94.31 191 LYS A N 1
ATOM 1542 C CA . LYS A 1 191 ? -16.095 -4.703 7.220 1.00 94.31 191 LYS A CA 1
ATOM 1543 C C . LYS A 1 191 ? -16.381 -4.499 8.696 1.00 94.31 191 LYS A C 1
ATOM 1545 O O . LYS A 1 191 ? -17.405 -4.974 9.182 1.00 94.31 191 LYS A O 1
ATOM 1550 N N . PHE A 1 192 ? -15.500 -3.800 9.396 1.00 94.00 192 PHE A N 1
ATOM 1551 C CA . PHE A 1 192 ? -15.676 -3.534 10.815 1.00 94.00 192 PHE A CA 1
ATOM 1552 C C . PHE A 1 192 ? -15.097 -2.192 11.243 1.00 94.00 192 PHE A C 1
ATOM 1554 O O . PHE A 1 192 ? -14.146 -1.699 10.639 1.00 94.00 192 PHE A O 1
ATOM 1561 N N . SER A 1 193 ? -15.680 -1.615 12.289 1.00 94.44 193 SER A N 1
ATOM 1562 C CA . SER A 1 193 ? -15.229 -0.371 12.907 1.00 94.44 193 SER A CA 1
ATOM 1563 C C . SER A 1 193 ? -14.779 -0.624 14.341 1.00 94.44 193 SER A C 1
ATOM 1565 O O . SER A 1 193 ? -15.409 -1.396 15.062 1.00 94.44 193 SER A O 1
ATOM 1567 N N . PHE A 1 194 ? -13.689 0.019 14.749 1.00 95.19 194 PHE A N 1
ATOM 1568 C CA . PHE A 1 194 ? -13.105 -0.138 16.079 1.00 95.19 194 PHE A CA 1
ATOM 1569 C C . PHE A 1 194 ? -12.361 1.125 16.516 1.00 95.19 194 PHE A C 1
ATOM 1571 O O . PHE A 1 194 ? -11.787 1.836 15.693 1.00 95.19 194 PHE A O 1
ATOM 1578 N N . ALA A 1 195 ? -12.345 1.391 17.817 1.00 95.50 195 ALA A N 1
ATOM 1579 C CA . ALA A 1 195 ? -11.323 2.233 18.428 1.00 95.50 195 ALA A CA 1
ATOM 1580 C C . ALA A 1 195 ? -10.140 1.362 18.864 1.00 95.50 195 ALA A C 1
ATOM 1582 O O . ALA A 1 195 ? -10.241 0.136 18.912 1.00 95.50 195 ALA A O 1
ATOM 1583 N N . VAL A 1 196 ? -9.017 1.998 19.171 1.00 96.69 196 VAL A N 1
ATOM 1584 C CA . VAL A 1 196 ? -7.785 1.323 19.584 1.00 96.69 196 VAL A CA 1
ATOM 1585 C C . VAL A 1 196 ? -7.506 1.639 21.048 1.00 96.69 196 VAL A C 1
ATOM 1587 O O . VAL A 1 196 ? -7.751 2.760 21.491 1.00 96.69 196 VAL A O 1
ATOM 1590 N N . THR A 1 197 ? -7.033 0.650 21.802 1.00 96.94 197 THR A N 1
ATOM 1591 C CA . THR A 1 197 ? -6.679 0.818 23.216 1.00 96.94 197 THR A CA 1
ATOM 1592 C C . THR A 1 197 ? -5.461 1.726 23.399 1.00 96.94 197 THR A C 1
ATOM 1594 O O . THR A 1 197 ? -4.531 1.715 22.587 1.00 96.94 197 THR A O 1
ATOM 1597 N N . ASP A 1 198 ? -5.421 2.478 24.502 1.00 96.56 198 ASP A N 1
ATOM 1598 C CA . ASP A 1 198 ? -4.251 3.294 24.854 1.00 96.56 198 ASP A CA 1
ATOM 1599 C C . ASP A 1 198 ? -3.011 2.406 25.069 1.00 96.56 198 ASP A C 1
ATOM 1601 O O . ASP A 1 198 ? -1.909 2.761 24.647 1.00 96.56 198 ASP A O 1
ATOM 1605 N N . GLU A 1 199 ? -3.194 1.200 25.623 1.00 97.75 199 GLU A N 1
ATOM 1606 C CA . GLU A 1 199 ? -2.119 0.225 25.820 1.00 97.75 199 GLU A CA 1
ATOM 1607 C C . GLU A 1 199 ? -1.447 -0.187 24.504 1.00 97.75 199 GLU A C 1
ATOM 1609 O O . GLU A 1 199 ? -0.230 -0.382 24.471 1.00 97.75 199 GLU A O 1
ATOM 1614 N N . TYR A 1 200 ? -2.203 -0.313 23.407 1.00 98.25 200 TYR A N 1
ATOM 1615 C CA . TYR A 1 200 ? -1.615 -0.584 22.097 1.00 98.25 200 TYR A CA 1
ATOM 1616 C C . TYR A 1 200 ? -0.766 0.592 21.612 1.00 98.25 200 TYR A C 1
ATOM 1618 O O . TYR A 1 200 ? 0.335 0.376 21.105 1.00 98.25 200 TYR A O 1
ATOM 1626 N N . ILE A 1 201 ? -1.251 1.827 21.775 1.00 98.00 201 ILE A N 1
ATOM 1627 C CA . ILE A 1 201 ? -0.540 3.028 21.321 1.00 98.00 201 ILE A CA 1
ATOM 1628 C C . ILE A 1 201 ? 0.805 3.147 22.043 1.00 98.00 201 ILE A C 1
ATOM 1630 O O . ILE A 1 201 ? 1.834 3.352 21.396 1.00 98.00 201 ILE A O 1
ATOM 1634 N N . GLU A 1 202 ? 0.812 2.956 23.365 1.00 97.69 202 GLU A N 1
ATOM 1635 C CA . GLU A 1 202 ? 2.033 2.954 24.176 1.00 97.69 202 GLU A CA 1
ATOM 1636 C C . GLU A 1 202 ? 2.983 1.819 23.774 1.00 97.69 202 GLU A C 1
ATOM 1638 O O . GLU A 1 202 ? 4.187 2.038 23.609 1.00 97.69 202 GLU A O 1
ATOM 1643 N N . ARG A 1 203 ? 2.445 0.609 23.562 1.00 97.75 203 ARG A N 1
ATOM 1644 C CA . ARG A 1 203 ? 3.219 -0.564 23.140 1.00 97.75 203 ARG A CA 1
ATOM 1645 C C . ARG A 1 203 ? 3.876 -0.352 21.774 1.00 97.75 203 ARG A C 1
ATOM 1647 O O . ARG A 1 203 ? 5.055 -0.660 21.615 1.00 97.75 203 ARG A O 1
ATOM 1654 N N . TYR A 1 204 ? 3.141 0.198 20.808 1.00 98.00 204 TYR A N 1
ATOM 1655 C CA . TYR A 1 204 ? 3.650 0.496 19.470 1.00 98.00 204 TYR A CA 1
ATOM 1656 C C . TYR A 1 204 ? 4.767 1.545 19.504 1.00 98.00 204 TYR A C 1
ATOM 1658 O O . TYR A 1 204 ? 5.808 1.368 18.869 1.00 98.00 204 TYR A O 1
ATOM 1666 N N . GLU A 1 205 ? 4.571 2.627 20.264 1.00 96.81 205 GLU A N 1
ATOM 1667 C CA . GLU A 1 205 ? 5.561 3.699 20.394 1.00 96.81 205 GLU A CA 1
ATOM 1668 C C . GLU A 1 205 ? 6.853 3.192 21.051 1.00 96.81 205 GLU A C 1
ATOM 1670 O O . GLU A 1 205 ? 7.944 3.526 20.585 1.00 96.81 205 GLU A O 1
ATOM 1675 N N . ALA A 1 206 ? 6.745 2.325 22.062 1.00 97.31 206 ALA A N 1
ATOM 1676 C CA . ALA A 1 206 ? 7.894 1.695 22.705 1.00 97.31 206 ALA A CA 1
ATOM 1677 C C . ALA A 1 206 ? 8.661 0.733 21.775 1.00 97.31 206 ALA A C 1
ATOM 1679 O O . ALA A 1 206 ? 9.892 0.736 21.789 1.00 97.31 206 ALA A O 1
ATOM 1680 N N . GLU A 1 207 ? 7.958 -0.068 20.967 1.00 9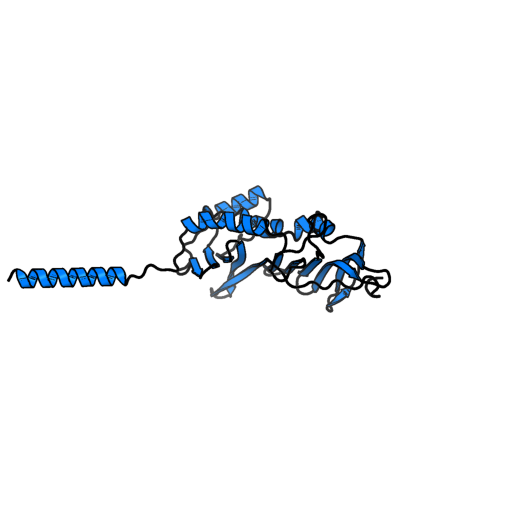7.56 207 GLU A N 1
ATOM 1681 C CA . GLU A 1 207 ? 8.569 -1.063 20.070 1.00 97.56 207 GLU A CA 1
ATOM 1682 C C . GLU A 1 207 ? 9.245 -0.413 18.854 1.00 97.56 207 GLU A C 1
ATOM 1684 O O . GLU A 1 207 ? 10.366 -0.765 18.486 1.00 97.56 207 GLU A O 1
ATOM 1689 N N . PHE A 1 208 ? 8.578 0.555 18.218 1.00 95.94 208 PHE A N 1
ATOM 1690 C CA . PHE A 1 208 ? 9.022 1.112 16.936 1.00 95.94 208 PHE A CA 1
ATOM 1691 C C . PHE A 1 208 ? 9.631 2.514 17.034 1.00 95.94 208 PHE A C 1
ATOM 1693 O O . PHE A 1 208 ? 10.076 3.045 16.014 1.00 95.94 208 PHE A O 1
ATOM 1700 N N . ASN A 1 209 ? 9.661 3.119 18.228 1.00 96.12 209 ASN A N 1
ATOM 1701 C CA . ASN A 1 209 ? 10.172 4.473 18.473 1.00 96.12 209 ASN A CA 1
ATOM 1702 C C . ASN A 1 209 ? 9.563 5.523 17.518 1.00 96.12 209 ASN A C 1
ATOM 1704 O O . ASN A 1 209 ? 10.247 6.411 17.000 1.00 96.12 209 ASN A O 1
ATOM 1708 N N . LYS A 1 210 ? 8.265 5.381 17.235 1.00 95.25 210 LYS A N 1
ATOM 1709 C CA . LYS A 1 210 ? 7.479 6.289 16.395 1.00 95.25 210 LYS A CA 1
ATOM 1710 C C . LYS A 1 210 ? 6.011 6.262 16.813 1.00 95.25 210 LYS A C 1
ATOM 1712 O O . LYS A 1 210 ? 5.530 5.264 17.340 1.00 95.25 210 LYS A O 1
ATOM 1717 N N . ASN A 1 211 ? 5.291 7.344 16.532 1.00 95.12 211 ASN A N 1
ATOM 1718 C CA . ASN A 1 211 ? 3.855 7.405 16.799 1.00 95.12 211 ASN A CA 1
ATOM 1719 C C . ASN A 1 211 ? 3.093 6.391 15.934 1.00 95.12 211 ASN A C 1
ATOM 1721 O O . ASN A 1 211 ? 3.379 6.257 14.744 1.00 95.12 211 ASN A O 1
ATOM 1725 N N . SER A 1 212 ? 2.094 5.745 16.534 1.00 96.50 212 SER A N 1
ATOM 1726 C CA . SER A 1 212 ? 1.088 4.957 15.818 1.00 96.50 212 SER A CA 1
ATOM 1727 C C . SER A 1 212 ? 0.238 5.845 14.903 1.00 96.50 212 SER A C 1
ATOM 1729 O O . SER A 1 212 ? -0.084 6.983 15.264 1.00 96.50 212 SER A O 1
ATOM 1731 N N . LEU A 1 213 ? -0.193 5.300 13.761 1.00 94.88 213 LEU A N 1
ATOM 1732 C CA . LEU A 1 213 ? -1.198 5.911 12.881 1.00 94.88 213 LEU A CA 1
ATOM 1733 C C . LEU A 1 213 ? -2.540 6.168 13.592 1.00 94.88 213 LEU A C 1
ATOM 1735 O O . LEU A 1 213 ? -3.294 7.050 13.187 1.00 94.88 213 LEU A O 1
ATOM 1739 N N . PHE A 1 214 ? -2.831 5.431 14.666 1.00 96.25 214 PHE A N 1
ATOM 1740 C CA . PHE A 1 214 ? -4.049 5.564 15.465 1.00 96.25 214 PHE A CA 1
ATOM 1741 C C . PHE A 1 214 ? -3.931 6.600 16.595 1.00 96.25 214 PHE A C 1
ATOM 1743 O O . PHE A 1 214 ? -4.919 6.869 17.284 1.00 96.25 214 PHE A O 1
ATOM 1750 N N . LYS A 1 215 ? -2.758 7.212 16.812 1.00 94.25 215 LYS A N 1
ATOM 1751 C CA . LYS A 1 215 ? -2.559 8.193 17.890 1.00 94.25 215 LYS A CA 1
ATOM 1752 C C . LYS A 1 215 ? -3.453 9.419 17.673 1.00 94.25 215 LYS A C 1
ATOM 1754 O O . LYS A 1 215 ? -3.309 10.138 16.689 1.00 94.25 215 LYS A O 1
ATOM 1759 N N . GLY A 1 216 ? -4.367 9.674 18.612 1.00 91.44 216 GLY A N 1
ATOM 1760 C CA . GLY A 1 216 ? -5.352 10.761 18.503 1.00 91.44 216 GLY A CA 1
ATOM 1761 C C . GLY A 1 216 ? -6.502 10.477 17.525 1.00 91.44 216 GLY A C 1
ATOM 1762 O O . GLY A 1 216 ? -7.234 11.397 17.147 1.00 91.44 216 GLY A O 1
ATOM 1763 N N . SER A 1 217 ? -6.663 9.224 17.094 1.00 93.12 217 SER A N 1
ATOM 1764 C CA . SER A 1 217 ? -7.849 8.777 16.363 1.00 93.12 217 SER A CA 1
ATOM 1765 C C . SER A 1 217 ? -9.035 8.574 17.310 1.00 93.12 217 SER A C 1
ATOM 1767 O O . SER A 1 217 ? -8.872 8.301 18.497 1.00 93.12 217 SER A O 1
ATOM 1769 N N . LYS A 1 218 ? -10.244 8.746 16.776 1.00 92.62 218 LYS A N 1
ATOM 1770 C CA . LYS A 1 218 ? -11.510 8.430 17.441 1.00 92.62 218 LYS A CA 1
ATOM 1771 C C . LYS A 1 218 ? -11.892 6.973 17.179 1.00 92.62 218 LYS A C 1
ATOM 1773 O O . LYS A 1 218 ? -12.289 6.269 18.098 1.00 92.62 218 LYS A O 1
ATOM 1778 N N . TYR A 1 219 ? -11.783 6.541 15.924 1.00 94.38 219 TYR A N 1
ATOM 1779 C CA . TYR A 1 219 ? -11.981 5.161 15.485 1.00 94.38 219 TYR A CA 1
ATOM 1780 C C . TYR A 1 219 ? -11.391 4.956 14.089 1.00 94.38 219 TYR A C 1
ATOM 1782 O O . TYR A 1 219 ? -11.027 5.909 13.397 1.00 94.38 219 TYR A O 1
ATOM 1790 N N . ALA A 1 220 ? -11.341 3.704 13.658 1.00 95.69 220 ALA A N 1
ATOM 1791 C CA . ALA A 1 220 ? -11.033 3.310 12.301 1.00 95.69 220 ALA A CA 1
ATOM 1792 C C . ALA A 1 220 ? -12.095 2.353 11.761 1.00 95.69 220 ALA A C 1
ATOM 1794 O O . ALA A 1 220 ? -12.786 1.670 12.516 1.00 95.69 220 ALA A O 1
ATOM 1795 N N . THR A 1 221 ? -12.194 2.289 10.441 1.00 95.69 221 THR A N 1
ATOM 1796 C CA . THR A 1 221 ? -12.996 1.310 9.716 1.00 95.69 221 THR A CA 1
ATOM 1797 C C . THR A 1 221 ? -12.072 0.525 8.803 1.00 95.69 221 THR A C 1
ATOM 1799 O O . THR A 1 221 ? -11.393 1.117 7.968 1.00 95.69 221 THR A O 1
ATOM 1802 N N . MET A 1 222 ? -12.056 -0.796 8.947 1.00 97.50 222 MET A N 1
ATOM 1803 C CA . MET A 1 222 ? -11.241 -1.706 8.149 1.00 97.50 222 MET A CA 1
ATOM 1804 C C . MET A 1 222 ? -12.129 -2.648 7.343 1.00 97.50 222 MET A C 1
ATOM 1806 O O . MET A 1 222 ? -13.213 -3.044 7.776 1.00 97.50 222 MET A O 1
ATOM 1810 N N . GLU A 1 223 ? -11.664 -3.005 6.153 1.00 97.38 223 GLU A N 1
ATOM 1811 C CA . GLU A 1 223 ? -12.327 -3.945 5.266 1.00 97.38 223 GLU A CA 1
ATOM 1812 C C . GLU A 1 223 ? -11.347 -5.013 4.786 1.00 97.38 223 GLU A C 1
ATOM 1814 O O . GLU A 1 223 ? -10.245 -4.714 4.317 1.00 97.38 223 GLU A O 1
ATOM 1819 N N . PHE A 1 224 ? -11.796 -6.262 4.861 1.00 97.44 224 PHE A N 1
ATOM 1820 C CA . PHE A 1 224 ? -11.177 -7.414 4.228 1.00 97.44 224 PHE A CA 1
ATOM 1821 C C . PHE A 1 224 ? -12.060 -7.910 3.092 1.00 97.44 224 PHE A C 1
ATOM 1823 O O . PHE A 1 224 ? -13.270 -8.059 3.263 1.00 97.44 224 PHE A O 1
ATOM 1830 N N . ALA A 1 225 ? -11.457 -8.219 1.948 1.00 95.88 225 ALA A N 1
ATOM 1831 C CA . ALA A 1 225 ? -12.143 -8.762 0.785 1.00 95.88 225 ALA A CA 1
ATOM 1832 C C . ALA A 1 225 ? -11.406 -10.004 0.282 1.00 95.88 225 ALA A C 1
ATOM 1834 O O . ALA A 1 225 ? -10.191 -9.987 0.108 1.00 95.88 225 ALA A O 1
ATOM 1835 N N . TYR A 1 226 ? -12.147 -11.088 0.040 1.00 94.06 226 TYR A N 1
ATOM 1836 C CA . TYR A 1 226 ? -11.588 -12.376 -0.393 1.00 94.06 226 TYR A CA 1
ATOM 1837 C C . TYR A 1 226 ? -10.437 -12.850 0.504 1.00 94.06 226 TYR A C 1
ATOM 1839 O O . TYR A 1 226 ? -9.396 -13.280 0.010 1.00 94.06 226 TYR A O 1
ATOM 1847 N N . ASP A 1 227 ? -10.653 -12.751 1.819 1.00 95.25 227 ASP A N 1
ATOM 1848 C CA . ASP A 1 227 ? -9.710 -13.168 2.858 1.00 95.25 227 ASP A CA 1
ATOM 1849 C C . ASP A 1 227 ? -8.350 -12.443 2.786 1.00 95.25 227 ASP A C 1
ATOM 1851 O O . ASP A 1 227 ? -7.338 -13.017 3.173 1.00 95.25 227 ASP A O 1
ATOM 1855 N N . ARG A 1 228 ? -8.324 -11.196 2.287 1.00 97.44 228 ARG A N 1
ATOM 1856 C CA . ARG A 1 228 ? -7.152 -10.303 2.223 1.00 97.44 228 ARG A CA 1
ATOM 1857 C C . ARG A 1 228 ? -7.502 -8.895 2.714 1.00 97.44 228 ARG A C 1
ATOM 1859 O O . ARG A 1 228 ? -8.664 -8.490 2.637 1.00 97.44 228 ARG A O 1
ATOM 1866 N N . PHE A 1 229 ? -6.504 -8.140 3.170 1.00 98.38 229 PHE A N 1
ATOM 1867 C CA . PHE A 1 229 ? -6.614 -6.700 3.420 1.00 98.38 229 PHE A CA 1
ATOM 1868 C C . PHE A 1 229 ? -7.118 -5.953 2.176 1.00 98.38 229 PHE A C 1
ATOM 1870 O O . PHE A 1 229 ? -6.578 -6.130 1.088 1.00 98.38 229 PHE A O 1
ATOM 1877 N N . ALA A 1 230 ? -8.148 -5.118 2.329 1.00 97.94 230 ALA A N 1
ATOM 1878 C CA . ALA A 1 230 ? -8.687 -4.311 1.235 1.00 97.94 230 ALA A CA 1
ATOM 1879 C C . ALA A 1 230 ? -8.585 -2.813 1.524 1.00 97.94 230 ALA A C 1
ATOM 1881 O O . ALA A 1 230 ? -8.153 -2.049 0.661 1.00 97.94 230 ALA A O 1
ATOM 1882 N N . SER A 1 231 ? -8.972 -2.369 2.722 1.00 98.38 231 SER A N 1
ATOM 1883 C CA . SER A 1 231 ? -8.808 -0.963 3.091 1.00 98.38 231 SER A CA 1
ATOM 1884 C C . SER A 1 231 ? -8.846 -0.711 4.592 1.00 98.38 231 SER A C 1
ATOM 1886 O O . SER A 1 231 ? -9.395 -1.506 5.355 1.00 98.38 231 SER A O 1
ATOM 1888 N N . ILE A 1 232 ? -8.313 0.440 4.996 1.00 98.25 232 ILE A N 1
ATOM 1889 C CA . ILE A 1 232 ? -8.563 1.055 6.297 1.00 98.25 232 ILE A CA 1
ATOM 1890 C C . ILE A 1 232 ? -8.760 2.562 6.124 1.00 98.25 232 ILE A C 1
ATOM 1892 O O . ILE A 1 232 ? -8.069 3.199 5.327 1.00 98.25 232 ILE A O 1
ATOM 1896 N N . VAL A 1 233 ? -9.690 3.131 6.885 1.00 97.19 233 VAL A N 1
ATOM 1897 C CA . VAL A 1 233 ? -9.870 4.576 7.053 1.00 97.19 233 VAL A CA 1
ATOM 1898 C C . VAL A 1 233 ? -9.795 4.895 8.541 1.00 97.19 233 VAL A C 1
ATOM 1900 O O . VAL A 1 233 ? -10.468 4.239 9.332 1.00 97.19 233 VAL A O 1
ATOM 1903 N N . ILE A 1 234 ? -8.986 5.880 8.926 1.00 96.31 234 ILE A N 1
ATOM 1904 C CA . ILE A 1 234 ? -8.840 6.332 10.315 1.00 96.31 234 ILE A CA 1
ATOM 1905 C C . ILE A 1 234 ? -9.463 7.718 10.443 1.00 96.31 234 ILE A C 1
ATOM 1907 O O . ILE A 1 234 ? -9.163 8.627 9.661 1.00 96.31 234 ILE A O 1
ATOM 1911 N N . TYR A 1 235 ? -10.314 7.868 11.452 1.00 94.00 235 TYR A N 1
ATOM 1912 C CA . TYR A 1 235 ? -11.066 9.077 11.738 1.00 94.00 235 TYR A CA 1
ATOM 1913 C C . TYR A 1 235 ? -10.564 9.722 13.027 1.00 94.00 235 TYR A C 1
ATOM 1915 O O . TYR A 1 235 ? -10.387 9.047 14.040 1.00 94.00 235 TYR A O 1
ATOM 1923 N N . SER A 1 236 ? -10.397 11.040 13.016 1.00 91.88 236 SER A N 1
ATOM 1924 C CA . SER A 1 236 ? -10.163 11.858 14.212 1.00 91.88 236 SER A CA 1
ATOM 1925 C C . SER A 1 236 ? -11.289 12.868 14.393 1.00 91.88 236 SER A C 1
ATOM 1927 O O . SER A 1 236 ? -12.011 13.195 13.452 1.00 91.88 236 SER A O 1
ATOM 1929 N N . GLU A 1 237 ? -11.428 13.390 15.609 1.00 88.94 237 GLU A N 1
ATOM 1930 C CA . GLU A 1 237 ? -12.375 14.467 15.884 1.00 88.94 237 GLU A CA 1
ATOM 1931 C C . GLU A 1 237 ? -11.829 15.816 15.388 1.00 88.94 237 GLU A C 1
ATOM 1933 O O . GLU A 1 237 ? -10.779 16.284 15.832 1.00 88.94 237 GLU A O 1
ATOM 1938 N N . GLU A 1 238 ? -12.569 16.477 14.502 1.00 85.06 238 GLU A N 1
ATOM 1939 C CA . GLU A 1 238 ? -12.340 17.862 14.106 1.00 85.06 238 GLU A CA 1
ATOM 1940 C C . GLU A 1 238 ? -13.293 18.788 14.865 1.00 85.06 238 GLU A C 1
ATOM 1942 O O . GLU A 1 238 ? -14.515 18.631 14.826 1.00 85.06 238 GLU A O 1
ATOM 1947 N N . LYS A 1 239 ? -12.727 19.771 15.573 1.00 83.19 239 LYS A N 1
ATOM 1948 C CA . LYS A 1 239 ? -13.488 20.744 16.363 1.00 83.19 239 LYS A CA 1
ATOM 1949 C C . LYS A 1 239 ? -13.738 22.002 15.546 1.00 83.19 239 LYS A C 1
ATOM 1951 O O . LYS A 1 239 ? -12.825 22.788 15.300 1.00 83.19 239 LYS A O 1
ATOM 1956 N N . PHE A 1 240 ? -14.996 22.237 15.215 1.00 77.06 240 PHE A N 1
ATOM 1957 C CA . PHE A 1 240 ? -15.479 23.516 14.725 1.00 77.06 240 PHE A CA 1
ATOM 1958 C C . PHE A 1 240 ? -15.898 24.352 15.944 1.00 77.06 240 PHE A C 1
ATOM 1960 O O . PHE A 1 240 ? -16.479 23.841 16.902 1.00 77.06 240 PHE A O 1
ATOM 1967 N N . GLY A 1 241 ? -15.545 25.641 15.975 1.00 74.75 241 GLY A N 1
ATOM 1968 C CA . GLY A 1 241 ? -15.854 26.515 17.117 1.00 74.75 241 GLY A CA 1
ATOM 1969 C C . GLY A 1 241 ? -17.320 26.415 17.582 1.00 74.75 241 GLY A C 1
ATOM 1970 O O . GLY A 1 241 ? -18.202 26.044 16.813 1.00 74.75 241 GLY A O 1
ATOM 1971 N N . ASN A 1 242 ? -17.589 26.776 18.842 1.00 77.50 242 ASN A N 1
ATOM 1972 C CA . ASN A 1 242 ? -18.893 26.611 19.518 1.00 77.50 242 ASN A CA 1
ATOM 1973 C C . ASN A 1 242 ? -19.273 25.160 19.883 1.00 77.50 242 ASN A C 1
ATOM 1975 O O . ASN A 1 242 ? -20.454 24.856 20.026 1.00 77.50 242 ASN A O 1
ATOM 1979 N N . GLY A 1 243 ? -18.285 24.279 20.079 1.00 77.50 243 GLY A N 1
ATOM 1980 C CA . GLY A 1 243 ? -18.517 22.913 20.573 1.00 77.50 243 GLY A CA 1
ATOM 1981 C C . GLY A 1 243 ? -19.101 21.956 19.532 1.00 77.50 243 GLY A C 1
ATOM 1982 O O . GLY A 1 243 ? -19.618 20.908 19.902 1.00 77.50 243 GLY A O 1
ATOM 1983 N N . ILE A 1 244 ? -19.032 22.317 18.250 1.00 79.94 244 ILE A N 1
ATOM 1984 C CA . ILE A 1 244 ? -19.433 21.456 17.139 1.00 79.94 244 ILE A CA 1
ATOM 1985 C C . ILE A 1 244 ? -18.240 20.571 16.793 1.00 79.94 244 ILE A C 1
ATOM 1987 O O . ILE A 1 244 ? -17.139 21.074 16.577 1.00 79.94 244 ILE A O 1
ATOM 1991 N N . THR A 1 245 ? -18.446 19.263 16.717 1.00 83.06 245 THR A N 1
ATOM 1992 C CA . THR A 1 245 ? -17.407 18.337 16.269 1.00 83.06 245 THR A CA 1
ATOM 1993 C C . THR A 1 245 ? -17.889 17.534 15.071 1.00 83.06 245 THR A C 1
ATOM 1995 O O . THR A 1 245 ? -19.090 17.310 14.909 1.00 83.06 245 THR A O 1
ATOM 1998 N N . ALA A 1 246 ? -16.964 17.167 14.188 1.00 85.56 246 ALA A N 1
ATOM 1999 C CA . ALA A 1 246 ? -17.222 16.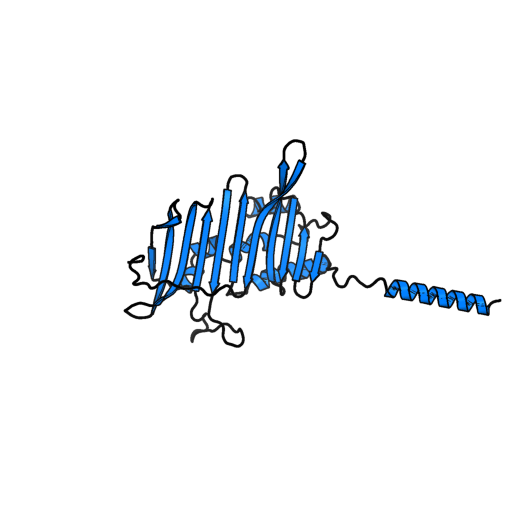236 13.097 1.00 85.56 246 ALA A CA 1
ATOM 2000 C C . ALA A 1 246 ? -16.079 15.230 12.984 1.00 85.56 246 ALA A C 1
ATOM 2002 O O . ALA A 1 246 ? -14.964 15.485 13.440 1.00 85.56 246 ALA A O 1
ATOM 2003 N N . ASP A 1 247 ? -16.362 14.098 12.352 1.00 88.62 247 ASP A N 1
ATOM 2004 C CA . ASP A 1 247 ? -15.339 13.108 12.052 1.00 88.62 247 ASP A CA 1
ATOM 2005 C C . ASP A 1 247 ? -14.575 13.538 10.797 1.00 88.62 247 ASP A C 1
ATOM 2007 O O . ASP A 1 247 ? -15.167 13.817 9.752 1.00 88.62 247 ASP A O 1
ATOM 2011 N N . LYS A 1 248 ? -13.249 13.581 10.908 1.00 90.31 248 LYS A N 1
ATOM 2012 C CA . LYS A 1 248 ? -12.331 13.877 9.811 1.00 90.31 248 LYS A CA 1
ATOM 2013 C C . LYS A 1 248 ? -11.515 12.638 9.481 1.00 90.31 248 LYS A C 1
ATOM 2015 O O . LYS A 1 248 ? -10.853 12.084 10.355 1.00 90.31 248 LYS A O 1
ATOM 2020 N N . GLU A 1 249 ? -11.513 12.249 8.211 1.00 92.69 249 GLU A N 1
ATOM 2021 C CA . GLU A 1 249 ? -10.605 11.228 7.681 1.00 92.69 249 GLU A CA 1
ATOM 2022 C C . GLU A 1 249 ? -9.172 11.762 7.705 1.00 92.69 249 GLU A C 1
ATOM 2024 O O . GLU A 1 249 ? -8.841 12.680 6.953 1.00 92.69 249 GLU A O 1
ATOM 2029 N N . VAL A 1 250 ? -8.327 11.202 8.571 1.00 94.00 250 VAL A N 1
ATOM 2030 C CA . VAL A 1 250 ? -6.917 11.606 8.715 1.00 94.00 250 VAL A CA 1
ATOM 2031 C C . VAL A 1 250 ? -5.962 10.673 7.982 1.00 94.00 250 VAL A C 1
ATOM 2033 O O . VAL A 1 250 ? -4.871 11.091 7.597 1.00 94.00 250 VAL A O 1
ATOM 2036 N N . TYR A 1 251 ? -6.381 9.431 7.744 1.00 96.12 251 TYR A N 1
ATOM 2037 C CA . TYR A 1 251 ? -5.599 8.428 7.035 1.00 96.12 251 TYR A CA 1
ATOM 2038 C C . TYR A 1 251 ? -6.513 7.481 6.266 1.00 96.12 251 TYR A C 1
ATOM 2040 O O . TYR A 1 251 ? -7.564 7.080 6.770 1.00 96.12 251 TYR A O 1
ATOM 2048 N N . LYS A 1 252 ? -6.088 7.082 5.070 1.00 97.50 252 LYS A N 1
ATOM 2049 C CA . LYS A 1 252 ? -6.732 6.038 4.282 1.00 97.50 252 LYS A CA 1
ATOM 2050 C C . LYS A 1 252 ? -5.688 5.218 3.538 1.00 97.50 252 LYS A C 1
ATOM 2052 O O . LYS A 1 252 ? -4.842 5.791 2.860 1.00 97.50 252 LYS A O 1
ATOM 2057 N N . LEU A 1 253 ? -5.800 3.895 3.601 1.00 98.44 253 LEU A N 1
ATOM 2058 C CA . LEU A 1 253 ? -5.054 2.969 2.751 1.00 98.44 253 LEU A CA 1
ATOM 2059 C C . LEU A 1 253 ? -6.038 2.045 2.038 1.00 98.44 253 LEU A C 1
ATOM 2061 O O . LEU A 1 253 ? -6.941 1.494 2.661 1.00 98.44 253 LEU A O 1
ATOM 2065 N N . GLU A 1 254 ? -5.858 1.879 0.735 1.00 98.00 254 GLU A N 1
ATOM 2066 C CA . GLU A 1 254 ? -6.627 0.975 -0.121 1.00 98.00 254 GLU A CA 1
ATOM 2067 C C . GLU A 1 254 ? -5.662 0.023 -0.824 1.00 98.00 254 GLU A C 1
ATOM 2069 O O . GLU A 1 254 ? -4.575 0.436 -1.224 1.00 98.00 254 GLU A O 1
ATOM 2074 N N . THR A 1 255 ? -6.037 -1.242 -0.991 1.00 97.44 255 THR A N 1
ATOM 2075 C CA . THR A 1 255 ? -5.243 -2.252 -1.698 1.00 97.44 255 THR A CA 1
ATOM 2076 C C . THR A 1 255 ? -6.129 -3.083 -2.619 1.00 97.44 255 THR A C 1
ATOM 2078 O O . THR A 1 255 ? -7.240 -3.469 -2.261 1.00 97.44 255 THR A O 1
ATOM 20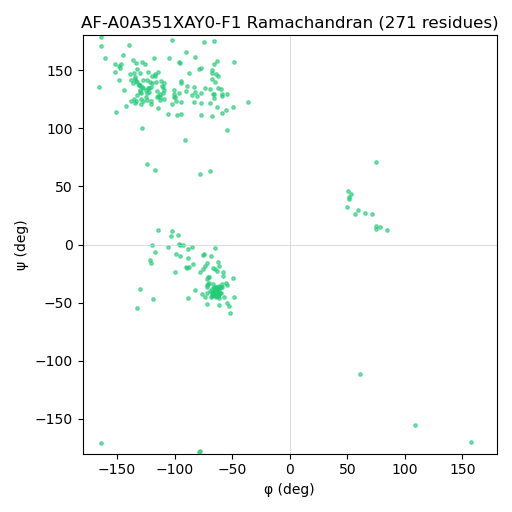81 N N . VAL A 1 256 ? -5.626 -3.376 -3.816 1.00 94.06 256 VAL A N 1
ATOM 2082 C CA . VAL A 1 256 ? -6.178 -4.387 -4.719 1.00 94.06 256 VAL A CA 1
ATOM 2083 C C . VAL A 1 256 ? -5.062 -5.303 -5.198 1.00 94.06 256 VAL A C 1
ATOM 2085 O O . VAL A 1 256 ? -3.924 -4.881 -5.385 1.00 94.06 256 VAL A O 1
ATOM 2088 N N . TYR A 1 257 ? -5.405 -6.558 -5.433 1.00 90.69 257 TYR A N 1
ATOM 2089 C CA . TYR A 1 257 ? -4.504 -7.570 -5.971 1.00 90.69 257 TYR A CA 1
ATOM 2090 C C . TYR A 1 257 ? -4.836 -7.690 -7.455 1.00 90.69 257 TYR A C 1
ATOM 2092 O O . TYR A 1 257 ? -6.020 -7.771 -7.780 1.00 90.69 257 TYR A O 1
ATOM 2100 N N . TYR A 1 258 ? -3.834 -7.612 -8.336 1.00 82.56 258 TYR A N 1
ATOM 2101 C CA . TYR A 1 258 ? -3.966 -7.325 -9.784 1.00 82.56 258 TYR A CA 1
ATOM 2102 C C . TYR A 1 258 ? -4.262 -5.850 -10.118 1.00 82.56 258 TYR A C 1
ATOM 2104 O O . TYR A 1 258 ? -5.354 -5.482 -10.556 1.00 82.56 258 TYR A O 1
ATOM 2112 N N . GLY A 1 259 ? -3.256 -4.996 -9.917 1.00 77.31 259 GLY A N 1
ATOM 2113 C CA . GLY A 1 259 ? -3.328 -3.569 -10.223 1.00 77.31 259 GLY A CA 1
ATOM 2114 C C . GLY A 1 259 ? -3.472 -3.231 -11.719 1.00 77.31 259 GLY A C 1
ATOM 2115 O O . GLY A 1 259 ? -3.450 -4.110 -12.587 1.00 77.31 259 GLY A O 1
ATOM 2116 N N . PRO A 1 260 ? -3.649 -1.940 -12.052 1.00 84.88 260 PRO A N 1
ATOM 2117 C CA . PRO A 1 260 ? -3.849 -1.499 -13.430 1.00 84.88 260 PRO A CA 1
ATOM 2118 C C . PRO A 1 260 ? -2.633 -1.803 -14.318 1.00 84.88 260 PRO A C 1
ATOM 2120 O O . PRO A 1 260 ? -1.505 -1.923 -13.846 1.00 84.88 260 PRO A O 1
ATOM 2123 N N . LYS A 1 261 ? -2.849 -1.881 -15.635 1.00 87.56 261 LYS A N 1
ATOM 2124 C CA . LYS A 1 261 ? -1.742 -2.017 -16.593 1.00 87.56 261 LYS A CA 1
ATOM 2125 C C . LYS A 1 261 ? -0.820 -0.801 -16.520 1.00 87.56 261 LYS A C 1
ATOM 2127 O O . LYS A 1 261 ? -1.294 0.334 -16.556 1.00 87.56 261 LYS A O 1
ATOM 2132 N N . VAL A 1 262 ? 0.484 -1.056 -16.496 1.00 90.50 262 VAL A N 1
ATOM 2133 C CA . VAL A 1 262 ? 1.529 -0.026 -16.479 1.00 90.50 262 VAL A CA 1
ATOM 2134 C C . VAL A 1 262 ? 2.113 0.143 -17.880 1.00 90.50 262 VAL A C 1
ATOM 2136 O O . VAL A 1 262 ? 2.469 -0.838 -18.536 1.00 90.50 262 VAL A O 1
ATOM 2139 N N . ASN A 1 263 ? 2.238 1.394 -18.325 1.00 91.19 263 ASN A N 1
ATOM 2140 C CA . ASN A 1 263 ? 2.934 1.742 -19.562 1.00 91.19 263 ASN A CA 1
ATOM 2141 C C . ASN A 1 263 ? 4.321 2.290 -19.219 1.00 91.19 263 ASN A C 1
ATOM 2143 O O . ASN A 1 263 ? 4.431 3.297 -18.521 1.00 91.19 263 ASN A O 1
ATOM 2147 N N . ILE A 1 264 ? 5.365 1.634 -19.724 1.00 94.75 264 ILE A N 1
ATOM 2148 C CA . ILE A 1 264 ? 6.755 2.064 -19.552 1.00 94.75 264 ILE A CA 1
ATOM 2149 C C . ILE A 1 264 ? 7.129 2.989 -20.721 1.00 94.75 264 ILE A C 1
ATOM 2151 O O . ILE A 1 264 ? 6.823 2.649 -21.868 1.00 94.75 264 ILE A O 1
ATOM 2155 N N . PRO A 1 265 ? 7.746 4.160 -20.472 1.00 93.12 265 PRO A N 1
ATOM 2156 C CA . PRO A 1 265 ? 8.164 5.064 -21.538 1.00 93.12 265 PRO A CA 1
ATOM 2157 C C . PRO A 1 265 ? 9.271 4.443 -22.394 1.00 93.12 265 PRO A C 1
ATOM 2159 O O . PRO A 1 265 ? 10.029 3.593 -21.931 1.00 93.12 265 PRO A O 1
ATOM 2162 N N . SER A 1 266 ? 9.375 4.901 -23.641 1.00 92.88 266 SER A N 1
ATOM 2163 C CA . SER A 1 266 ? 10.465 4.557 -24.564 1.00 92.88 266 SER A CA 1
ATOM 2164 C C . SER A 1 266 ? 11.789 5.118 -24.043 1.00 92.88 266 SER A C 1
ATOM 2166 O O . SER A 1 266 ? 11.853 6.309 -23.725 1.00 92.88 266 SER A O 1
ATOM 2168 N N . TYR A 1 267 ? 12.850 4.312 -23.955 1.00 91.19 267 TYR A N 1
ATOM 2169 C CA . TYR A 1 267 ? 14.121 4.772 -23.374 1.00 91.19 267 TYR A CA 1
ATOM 2170 C C . TYR A 1 267 ? 14.869 5.763 -24.270 1.00 91.19 267 TYR A C 1
ATOM 2172 O O . TYR A 1 267 ? 15.794 6.427 -23.805 1.00 91.19 267 TYR A O 1
ATOM 2180 N N . ASP A 1 268 ? 14.502 5.849 -25.542 1.00 91.94 268 ASP A N 1
ATOM 2181 C CA . ASP A 1 268 ? 15.039 6.769 -26.540 1.00 91.94 268 ASP A CA 1
ATOM 2182 C C . ASP A 1 268 ? 14.192 8.043 -26.710 1.00 91.94 268 ASP A C 1
ATOM 2184 O O . ASP A 1 268 ? 14.574 8.921 -27.488 1.00 91.94 268 ASP A O 1
ATOM 2188 N N . ASN A 1 269 ? 13.090 8.192 -25.960 1.00 91.38 269 ASN A N 1
ATOM 2189 C CA . ASN A 1 269 ? 12.324 9.438 -25.911 1.00 91.38 269 ASN A CA 1
ATOM 2190 C C . ASN A 1 269 ? 13.242 10.593 -25.433 1.00 91.38 269 ASN A C 1
ATOM 2192 O O . ASN A 1 269 ? 13.893 10.432 -24.397 1.00 91.38 269 ASN A O 1
ATOM 2196 N N . PRO A 1 270 ? 13.297 11.742 -26.148 1.00 88.25 270 PRO A N 1
ATOM 2197 C CA . PRO A 1 270 ? 14.159 12.881 -25.817 1.00 88.25 270 PRO A CA 1
ATOM 2198 C C . PRO A 1 270 ? 14.115 13.368 -24.366 1.00 88.25 270 PRO A C 1
ATOM 2200 O O . PRO A 1 270 ? 15.111 13.885 -23.879 1.00 88.25 270 PRO A O 1
ATOM 2203 N N . GLU A 1 271 ? 12.990 13.205 -23.668 1.00 87.25 271 GLU A N 1
ATOM 2204 C CA . GLU A 1 271 ? 12.846 13.596 -22.255 1.00 87.25 271 GLU A CA 1
ATOM 2205 C C . GLU A 1 271 ? 13.721 12.760 -21.303 1.00 87.25 271 GLU A C 1
ATOM 2207 O O . GLU A 1 271 ? 14.013 13.193 -20.193 1.00 87.25 271 GLU A O 1
ATOM 2212 N N . TRP A 1 272 ? 14.156 11.573 -21.739 1.00 86.44 272 TRP A N 1
ATOM 2213 C CA . TRP A 1 272 ? 14.922 10.601 -20.951 1.00 86.44 272 TRP A CA 1
ATOM 2214 C C . TRP A 1 272 ? 16.350 10.377 -21.478 1.00 86.44 272 TRP A C 1
ATOM 2216 O O . TRP A 1 272 ? 16.987 9.384 -21.097 1.00 86.44 272 TRP A O 1
ATOM 2226 N N . GLN A 1 273 ? 16.823 11.230 -22.394 1.00 78.00 273 GLN A N 1
ATOM 2227 C CA . GLN A 1 273 ? 18.197 11.230 -22.920 1.00 78.00 273 GLN A CA 1
ATOM 2228 C C . GLN A 1 273 ? 19.114 12.096 -22.058 1.00 78.00 273 GLN A C 1
ATOM 2230 O O . GLN A 1 273 ? 20.235 11.616 -21.778 1.00 78.00 273 GLN A O 1
#

Foldseek 3Di:
DVVVVVVVVVVVVVVVVVVVVVPPDPPWDDDLVNCLVLQLQQAVVAQPFQWKKKWKWFDDPVKTKIKIKTWAADADPVRHFDADPVRHGHFIKMWIWMDIPNAWIKIWIWTWAQDDVGTFTWIWIWIAGRVRHTHDIEIDRDHPVRVCVDPVCVCPPRPCNVCVLSSVDGSVQWAQPQDDCAWTDDPQKIKGKTQGHPVSQVVCCVVPVDGDPNVQFPMKMFMGGNSHGAKMWTWHWDDDPPRDIDTDGRMMMGMDGRDDDDDDYHCPPPVND

Nearest PDB structures (foldseek):
  4eoe-assembly1_A  TM=4.103E-01  e=2.829E+00  Synechocystis sp. PCC 6803 substr. Kazusa
  4cw0-assembly1_A  TM=1.569E-01  e=3.158E+00  Aspergillus flavus
  6rgt-assembly1_A  TM=1.554E-01  e=2.678E+00  Aspergillus flavus

Radius of gyration: 25.63 Å; Cα contacts (8 Å, |Δi|>4): 513; chains: 1; bounding box: 82×57×60 Å

Sequence (273 aa):
MKKNLIIKLICLLCCVCTVLSLGGCSLNSYSIDELKTLYPKAFENSLNEELYYWKETVNASDYTSWRTCNVFAEIDKKYEVIRDENGELADMKVDVLEEYNKKNVYKALCGKSSGNDGDINYLFENDFDESGNAVNYRKTPMTAREYVNSDDYKNKYSLDTMLKEFEYLTVDDMIFDIDSDLMERKGKTVKFSFAVTDEYIERYEAEFNKNSLFKGSKYATMEFAYDRFASIVIYSEEKFGNGITADKEVYKLETVYYGPKVNIPSYDNPEWQ